Protein AF-0000000065835376 (afdb_homodimer)

Foldseek 3Di:
DEEEEEDEEQQPALVQAVVQDPSVLSVLLLVVLQLQVCVLCLVPHAYEYEYCHPPDDHPRHHYHHDPDDLQGDDDDQFFYKYFYSQQQQAHNVLVVQQVVQVVPWQKEWEAAPQQFTGMIGGHPPDGAGADGDHNRNVVSVVRCVVVVTGYHYRYDSRSHLGDRHLVSLVVCLVRGDDSNVVSSCVRDPD/DEEEEEDEEQQPALVQAVVQDPSVLSVLLLVVLQLQVCVLCLVPHAYEYEYCHPPDDHPRHHYHHDPDDLQGDDDDQFFYKYFYSQQQQAHNVLVVQQVVQVVPWQKEWEAAPQQFTGMIHGHPPDGAGADGDHNRNVVSVVRCVVVVTGYHYRYDSRSHLGDRHLVSLVVCLVRGDDSNVVSSCVRDPD

Secondary structure (DSSP, 8-state):
-EEEEE-PPTT-TTGGGTTT--HHHHHHHHHHHHHHHHHHHTTTSEEEEEES-TT---TTSEEEE----GGG----SSSEEEE-S--TT--HHHHHHHHHHTTT-SEEEEE-GGG-EEEEEE-TT-------SSSHHHHHHHHHHHHT--EEE---HHHH----SGGGHHHHHHH--HHHHHHHHTTS--/-EEEEE-PPTT-TTGGGTTT--HHHHHHHHHHHHHHHHHHHTTTSEEEEEES-TT---TTSEEEE----GGG----SSSEEEE-S--TT--HHHHHHHHHHTTT-SEEEEE-GGG-EEEEEE-TT-------SSSHHHHHHHHHHHHT--EEE---HHHH----SGGGHHHHHHH--HHHHHHHHTTS--

Radius of gyration: 21.27 Å; Cα contacts (8 Å, |Δi|>4): 819; chains: 2; bounding box: 45×59×45 Å

Nearest PDB structures (foldseek):
  2i5e-assembly1_B  TM=8.693E-01  e=1.188E-16  Methanosarcina mazei Go1
  6bwg-assembly1_A  TM=8.356E-01  e=4.582E-13  Mycobacterium tuberculosis H37Rv
  7p97-assembly2_BBB  TM=8.460E-01  e=6.051E-12  Mycetohabitans rhizoxinica HKI 454
  6bwg-assembly2_B  TM=7.793E-01  e=2.155E-12  Mycobacterium tuberculosis H37Rv
  3cgx-assembly1_A  TM=7.428E-01  e=3.524E-10  Oleidesulfovibrio alaskensis G20

Solvent-accessible surface area (backbone atoms only — not comparable to full-atom values): 19756 Å² total; per-residue (Å²): 89,41,31,42,27,58,43,71,33,81,92,62,40,60,58,66,31,52,89,68,31,56,72,67,53,28,48,53,42,53,50,37,15,33,52,51,37,50,58,46,48,50,77,64,30,53,40,34,36,37,19,55,39,83,81,66,80,55,93,92,47,46,75,43,77,41,83,59,50,83,67,58,51,89,68,73,85,22,39,33,32,40,36,54,30,49,22,54,50,53,39,60,67,48,54,50,51,43,57,56,37,41,75,80,18,44,29,22,42,18,45,22,62,60,32,16,57,29,32,39,34,34,27,74,83,38,86,80,81,67,57,64,64,68,61,13,34,64,52,39,52,50,50,33,56,75,69,68,48,46,71,30,76,46,87,38,38,21,42,21,53,47,61,63,45,67,74,35,36,49,40,33,33,73,64,25,53,71,65,37,11,54,54,32,44,73,63,43,94,127,89,41,32,42,28,57,43,70,34,79,89,62,40,60,59,66,30,52,89,67,30,55,71,67,54,28,48,53,42,53,48,36,16,33,52,51,38,48,58,46,48,50,77,62,30,55,40,33,37,37,19,54,38,83,81,66,82,55,91,91,46,47,74,43,76,41,85,59,50,83,67,58,51,91,66,72,84,22,39,33,31,40,37,53,28,48,22,54,50,54,41,60,67,49,52,50,50,44,58,57,36,42,76,82,19,43,30,22,42,18,43,22,63,60,32,16,56,29,31,38,35,33,27,73,82,37,86,81,82,66,57,65,65,67,62,15,33,65,54,40,50,50,51,34,55,75,69,69,50,47,72,30,76,45,86,38,37,20,43,21,54,47,59,64,44,67,73,34,36,47,40,34,32,74,64,24,53,70,66,39,12,54,54,31,45,74,61,41,94,127

Sequence (380 aa):
MRFVVPFADRGDRKTRLSSCMDEETRERFALAMLRHVVRVLSKFGEVEVVTPDSSLSVPGTKVRRSDASLDELPLPDGEFGLVMSDLPLLSEEDVERALEGLKDADVVLCPSRRGGTSGVFVRKGVRFRPTFGGVSFPRNLRRAEKQGVEVAVVKSLGFFADVDEPEDLLDAALLGRREVAKIARSVVEVMRFVVPFADRGDRKTRLSSCMDEETRERFALAMLRHVVRVLSKFGEVEVVTPDSSLSVPGTKVRRSDASLDELPLPDGEFGLVMSDLPLLSEEDVERALEGLKDADVVLCPSRRGGTSGVFVRKGVRFRPTFGGVSFPRNLRRAEKQGVEVAVVKSLGFFADVDEPEDLLDAALLGRREVAKIARSVVEV

Organism: Methanopyrus kandleri (strain AV19 / DSM 6324 / JCM 9639 / NBRC 100938) (NCBI:txid190192)

InterPro domains:
  IPR002835 Phosphoenolpyruvate guanylyltransferase CofC [MF_02114] (1-190)
  IPR002835 Phosphoenolpyruvate guanylyltransferase CofC [PF01983] (1-179)
  IPR002835 Phosphoenolpyruvate guanylyltransferase CofC [PTHR40392] (82-181)
  IPR002835 Phosphoenolpyruvate guanylyltransferase CofC [TIGR03552] (3-179)
  IPR029044 Nucleotide-diphospho-sugar transferases [G3DSA:3.90.550.10] (1-158)
  IPR029044 Nucleotide-diphospho-sugar transferases [SSF53448] (4-177)

pLDDT: mean 95.22, std 3.81, range [78.88, 98.75]

Structure (mmCIF, N/CA/C/O backbone):
data_AF-0000000065835376-model_v1
#
loop_
_entity.id
_entity.type
_entity.pdbx_description
1 polymer '2-phospho-L-lactate guanylyltransferase'
#
loop_
_atom_site.group_PDB
_atom_site.id
_atom_site.type_symbol
_atom_site.label_atom_id
_atom_site.label_alt_id
_atom_site.label_comp_id
_atom_site.label_asym_id
_atom_site.label_entity_id
_atom_site.label_seq_id
_atom_site.pdbx_PDB_ins_code
_atom_site.Cartn_x
_atom_site.Cartn_y
_atom_site.Cartn_z
_atom_site.occupancy
_atom_site.B_iso_or_equiv
_atom_site.auth_seq_id
_atom_site.auth_comp_id
_atom_site.auth_asym_id
_atom_site.auth_atom_id
_atom_site.pdbx_PDB_model_num
ATOM 1 N N . MET A 1 1 ? -0.122 12.68 22.406 1 88.56 1 MET A N 1
ATOM 2 C CA . MET A 1 1 ? 0.626 13.195 21.266 1 88.56 1 MET A CA 1
ATOM 3 C C . MET A 1 1 ? -0.196 14.227 20.5 1 88.56 1 MET A C 1
ATOM 5 O O . MET A 1 1 ? -1.427 14.164 20.5 1 88.56 1 MET A O 1
ATOM 9 N N . ARG A 1 2 ? 0.498 15.258 20 1 93.62 2 ARG A N 1
ATOM 10 C CA . ARG A 1 2 ? -0.142 16.25 19.141 1 93.62 2 ARG A CA 1
ATOM 11 C C . ARG A 1 2 ? 0.05 15.891 17.672 1 93.62 2 ARG A C 1
ATOM 13 O O . ARG A 1 2 ? 1.163 15.586 17.234 1 93.62 2 ARG A O 1
ATOM 20 N N . PHE A 1 3 ? -1.062 15.906 17.016 1 96.88 3 PHE A N 1
ATOM 21 C CA . PHE A 1 3 ? -1.006 15.633 15.578 1 96.88 3 PHE A CA 1
ATOM 22 C C . PHE A 1 3 ? -1.255 16.906 14.781 1 96.88 3 PHE A C 1
ATOM 24 O O . PHE A 1 3 ? -2.137 17.703 15.117 1 96.88 3 PHE A O 1
ATOM 31 N N . VAL A 1 4 ? -0.453 17.109 13.82 1 96.75 4 VAL A N 1
ATOM 32 C CA . VAL A 1 4 ? -0.618 18.203 12.867 1 96.75 4 VAL A CA 1
ATOM 33 C C . VAL A 1 4 ? -0.993 17.641 11.5 1 96.75 4 VAL A C 1
ATOM 35 O O . VAL A 1 4 ? -0.296 16.781 10.961 1 96.75 4 VAL A O 1
ATOM 38 N N . VAL A 1 5 ? -2.096 18.109 10.938 1 97.44 5 VAL A N 1
ATOM 39 C CA . VAL A 1 5 ? -2.588 17.688 9.633 1 97.44 5 VAL A CA 1
ATOM 40 C C . VAL A 1 5 ? -2.711 18.891 8.703 1 97.44 5 VAL A C 1
ATOM 42 O O . VAL A 1 5 ? -3.635 19.688 8.844 1 97.44 5 VAL A O 1
ATOM 45 N N . PRO A 1 6 ? -1.823 18.984 7.785 1 97.19 6 PRO A N 1
ATOM 46 C CA . PRO A 1 6 ? -1.961 20.062 6.809 1 97.19 6 PRO A CA 1
ATOM 47 C C . PRO A 1 6 ? -3.113 19.828 5.832 1 97.19 6 PRO A C 1
ATOM 49 O O . PRO A 1 6 ? -3.395 18.688 5.461 1 97.19 6 PRO A O 1
ATOM 52 N N . PHE A 1 7 ? -3.783 20.906 5.469 1 97.31 7 PHE A N 1
ATOM 53 C CA . PHE A 1 7 ? -4.91 20.844 4.547 1 97.31 7 PHE A CA 1
ATOM 54 C C . PHE A 1 7 ? -4.93 22.047 3.619 1 97.31 7 PHE A C 1
ATOM 56 O O . PHE A 1 7 ? -4.867 23.188 4.078 1 97.31 7 PHE A O 1
ATOM 63 N N . ALA A 1 8 ? -4.961 21.781 2.348 1 95.88 8 ALA A N 1
ATOM 64 C CA . ALA A 1 8 ? -4.844 22.828 1.328 1 95.88 8 ALA A CA 1
ATOM 65 C C . ALA A 1 8 ? -6.023 23.781 1.394 1 95.88 8 ALA A C 1
ATOM 67 O O . ALA A 1 8 ? -7.059 23.469 1.981 1 95.88 8 ALA A O 1
ATOM 68 N N . ASP A 1 9 ? -5.812 24.906 0.743 1 95.12 9 ASP A N 1
ATOM 69 C CA . ASP A 1 9 ? -6.875 25.906 0.671 1 95.12 9 ASP A CA 1
ATOM 70 C C . ASP A 1 9 ? -8.016 25.438 -0.229 1 95.12 9 ASP A C 1
ATOM 72 O O . ASP A 1 9 ? -7.84 24.516 -1.033 1 95.12 9 ASP A O 1
ATOM 76 N N . ARG A 1 10 ? -9.086 26.188 0.006 1 91.12 10 ARG A N 1
ATOM 77 C CA . ARG A 1 10 ? -10.227 25.906 -0.854 1 91.12 10 ARG A CA 1
ATOM 78 C C . ARG A 1 10 ? -9.883 26.156 -2.318 1 91.12 10 ARG A C 1
ATOM 80 O O . ARG A 1 10 ? -9.211 27.141 -2.648 1 91.12 10 ARG A O 1
ATOM 87 N N . GLY A 1 11 ? -10.273 25.422 -3.232 1 89.81 11 GLY A N 1
ATOM 88 C CA . GLY A 1 11 ? -10.023 25.578 -4.656 1 89.81 11 GLY A CA 1
ATOM 89 C C . GLY A 1 11 ? -8.734 24.906 -5.109 1 89.81 11 GLY A C 1
ATOM 90 O O . GLY A 1 11 ? -8.539 24.672 -6.305 1 89.81 11 GLY A O 1
ATOM 91 N N . ASP A 1 12 ? -7.773 24.656 -4.207 1 92.69 12 ASP A N 1
ATOM 92 C CA . ASP A 1 12 ? -6.48 24.094 -4.559 1 92.69 12 ASP A CA 1
ATOM 93 C C . ASP A 1 12 ? -6.414 22.609 -4.188 1 92.69 12 ASP A C 1
ATOM 95 O O . ASP A 1 12 ? -5.359 21.984 -4.297 1 92.69 12 ASP A O 1
ATOM 99 N N . ARG A 1 13 ? -7.508 22.094 -3.824 1 94.81 13 ARG A N 1
ATOM 100 C CA . ARG A 1 13 ? -7.527 20.734 -3.293 1 94.81 13 ARG A CA 1
ATOM 101 C C . ARG A 1 13 ? -7.664 19.703 -4.414 1 94.81 13 ARG A C 1
ATOM 103 O O . ARG A 1 13 ? -8.578 19.797 -5.234 1 94.81 13 ARG A O 1
ATOM 110 N N . LYS A 1 14 ? -6.707 18.828 -4.41 1 96.44 14 LYS A N 1
ATOM 111 C CA . LYS A 1 14 ? -6.711 17.656 -5.281 1 96.44 14 LYS A CA 1
ATOM 112 C C . LYS A 1 14 ? -6.895 18.062 -6.742 1 96.44 14 LYS A C 1
ATOM 114 O O . LYS A 1 14 ? -7.66 17.422 -7.477 1 96.44 14 LYS A O 1
ATOM 119 N N . THR A 1 15 ? -6.184 19.031 -7.105 1 96 15 THR A N 1
ATOM 120 C CA . THR A 1 15 ? -6.328 19.625 -8.43 1 96 15 THR A CA 1
ATOM 121 C C . THR A 1 15 ? -5.898 18.625 -9.508 1 96 15 THR A C 1
ATOM 123 O O . THR A 1 15 ? -6.391 18.688 -10.641 1 96 15 THR A O 1
ATOM 126 N N . ARG A 1 16 ? -5.117 17.688 -9.242 1 94.88 16 ARG A N 1
ATOM 127 C CA . ARG A 1 16 ? -4.684 16.688 -10.211 1 94.88 16 ARG A CA 1
ATOM 128 C C . ARG A 1 16 ? -5.828 15.734 -10.57 1 94.88 16 ARG A C 1
ATOM 130 O O . ARG A 1 16 ? -5.727 14.969 -11.531 1 94.88 16 ARG A O 1
ATOM 137 N N . LEU A 1 17 ? -6.863 15.82 -9.789 1 97.25 17 LEU A N 1
ATOM 138 C CA . LEU A 1 17 ? -8.016 14.961 -10.047 1 97.25 17 LEU A CA 1
ATOM 139 C C . LEU A 1 17 ? -9.062 15.688 -10.883 1 97.25 17 LEU A C 1
ATOM 141 O O . LEU A 1 17 ? -10.172 15.195 -11.07 1 97.25 17 LEU A O 1
ATOM 145 N N . SER A 1 18 ? -8.711 16.781 -11.445 1 96.25 18 SER A N 1
ATOM 146 C CA . SER A 1 18 ? -9.656 17.625 -12.172 1 96.25 18 SER A CA 1
ATOM 147 C C . SER A 1 18 ? -10.125 16.938 -13.453 1 96.25 18 SER A C 1
ATOM 149 O O . SER A 1 18 ? -11.172 17.297 -14 1 96.25 18 SER A O 1
ATOM 151 N N . SER A 1 19 ? -9.406 15.953 -13.945 1 95.25 19 SER A N 1
ATOM 152 C CA . SER A 1 19 ? -9.797 15.25 -15.164 1 95.25 19 SER A CA 1
ATOM 153 C C . SER A 1 19 ? -10.992 14.344 -14.922 1 95.25 19 SER A C 1
ATOM 155 O O . SER A 1 19 ? -11.719 14 -15.859 1 95.25 19 SER A O 1
ATOM 157 N N . CYS A 1 20 ? -11.227 14.078 -13.633 1 95.19 20 CYS A N 1
ATOM 158 C CA . CYS A 1 20 ? -12.297 13.117 -13.375 1 95.19 20 CYS A CA 1
ATOM 159 C C . CYS A 1 20 ? -13.266 13.648 -12.32 1 95.19 20 CYS A C 1
ATOM 161 O O . CYS A 1 20 ? -14.305 13.047 -12.07 1 95.19 20 CYS A O 1
ATOM 163 N N . MET A 1 21 ? -12.93 14.695 -11.703 1 96 21 MET A N 1
ATOM 164 C CA . MET A 1 21 ? -13.781 15.336 -10.703 1 96 21 MET A CA 1
ATOM 165 C C . MET A 1 21 ? -13.906 16.828 -10.969 1 96 21 MET A C 1
ATOM 167 O O . MET A 1 21 ? -12.914 17.5 -11.242 1 96 21 MET A O 1
ATOM 171 N N . ASP A 1 22 ? -15.195 17.266 -10.828 1 96 22 ASP A N 1
ATOM 172 C CA . ASP A 1 22 ? -15.344 18.719 -10.828 1 96 22 ASP A CA 1
ATOM 173 C C . ASP A 1 22 ? -14.891 19.328 -9.508 1 96 22 ASP A C 1
ATOM 175 O O . ASP A 1 22 ? -14.531 18.594 -8.578 1 96 22 ASP A O 1
ATOM 179 N N . GLU A 1 23 ? -14.828 20.594 -9.469 1 96.19 23 GLU A N 1
ATOM 180 C CA . GLU A 1 23 ? -14.297 21.297 -8.305 1 96.19 23 GLU A CA 1
ATOM 181 C C . GLU A 1 23 ? -15.07 20.938 -7.039 1 96.19 23 GLU A C 1
ATOM 183 O O . GLU A 1 23 ? -14.477 20.688 -5.984 1 96.19 23 GLU A O 1
ATOM 188 N N . GLU A 1 24 ? -16.344 20.859 -7.109 1 96.56 24 GLU A N 1
ATOM 189 C CA . GLU A 1 24 ? -17.188 20.547 -5.957 1 96.56 24 GLU A CA 1
ATOM 190 C C . GLU A 1 24 ? -16.906 19.141 -5.441 1 96.56 24 GLU A C 1
ATOM 192 O O . GLU A 1 24 ? -16.781 18.922 -4.234 1 96.56 24 GLU A O 1
ATOM 197 N N . THR A 1 25 ? -16.844 18.203 -6.324 1 96.94 25 THR A N 1
ATOM 198 C CA . THR A 1 25 ? -16.578 16.828 -5.953 1 96.94 25 THR A CA 1
ATOM 199 C C . THR A 1 25 ? -15.172 16.688 -5.355 1 96.94 25 THR A C 1
ATOM 201 O O . THR A 1 25 ? -14.984 15.961 -4.379 1 96.94 25 THR A O 1
ATOM 204 N N . ARG A 1 26 ? -14.211 17.391 -5.945 1 97.12 26 ARG A N 1
ATOM 205 C CA . ARG A 1 26 ? -12.852 17.375 -5.41 1 97.12 26 ARG A CA 1
ATOM 206 C C . ARG A 1 26 ? -12.828 17.875 -3.967 1 97.12 26 ARG A C 1
ATOM 208 O O . ARG A 1 26 ? -12.156 17.281 -3.113 1 97.12 26 ARG A O 1
ATOM 215 N N . GLU A 1 27 ? -13.539 18.922 -3.738 1 96.31 27 GLU A N 1
ATOM 216 C CA . GLU A 1 27 ? -13.625 19.484 -2.393 1 96.31 27 GLU A CA 1
ATOM 217 C C . GLU A 1 27 ? -14.242 18.484 -1.416 1 96.31 27 GLU A C 1
ATOM 219 O O . GLU A 1 27 ? -13.703 18.266 -0.33 1 96.31 27 GLU A O 1
ATOM 224 N N . ARG A 1 28 ? -15.352 17.906 -1.81 1 96.69 28 ARG A N 1
ATOM 225 C CA . ARG A 1 28 ? -16.031 16.922 -0.967 1 96.69 28 ARG A CA 1
ATOM 226 C C . ARG A 1 28 ? -15.133 15.727 -0.689 1 96.69 28 ARG A C 1
ATOM 228 O O . ARG A 1 28 ? -15.109 15.203 0.428 1 96.69 28 ARG A O 1
ATOM 235 N N . PHE A 1 29 ? -14.438 15.367 -1.708 1 97.81 29 PHE A N 1
ATOM 236 C CA . PHE A 1 29 ? -13.547 14.219 -1.581 1 97.81 29 PHE A CA 1
ATOM 237 C C . PHE A 1 29 ? -12.398 14.523 -0.625 1 97.81 29 PHE A C 1
ATOM 239 O O . PHE A 1 29 ? -12.102 13.734 0.276 1 97.81 29 PHE A O 1
ATOM 246 N N . ALA A 1 30 ? -11.711 15.648 -0.81 1 97.81 30 ALA A N 1
ATOM 247 C CA . ALA A 1 30 ? -10.617 16.062 0.068 1 97.81 30 ALA A CA 1
ATOM 248 C C . ALA A 1 30 ? -11.086 16.156 1.517 1 97.81 30 ALA A C 1
ATOM 250 O O . ALA A 1 30 ? -10.406 15.68 2.428 1 97.81 30 ALA A O 1
ATOM 251 N N . LEU A 1 31 ? -12.242 16.703 1.732 1 97.12 31 LEU A N 1
ATOM 252 C CA . LEU A 1 31 ? -12.797 16.859 3.074 1 97.12 31 LEU A CA 1
ATOM 253 C C . LEU A 1 31 ? -13.117 15.5 3.689 1 97.12 31 LEU A C 1
ATOM 255 O O . LEU A 1 31 ? -12.898 15.289 4.883 1 97.12 31 LEU A O 1
ATOM 259 N N . ALA A 1 32 ? -13.656 14.641 2.873 1 97.44 32 ALA A N 1
ATOM 260 C CA . ALA A 1 32 ? -13.961 13.297 3.363 1 97.44 32 ALA A CA 1
ATOM 261 C C . ALA A 1 32 ? -12.695 12.586 3.844 1 97.44 32 ALA A C 1
ATOM 263 O O . ALA A 1 32 ? -12.695 11.945 4.895 1 97.44 32 ALA A O 1
ATOM 264 N N . MET A 1 33 ? -11.656 12.711 3.074 1 97.81 33 MET A N 1
ATOM 265 C CA . MET A 1 33 ? -10.391 12.102 3.475 1 97.81 33 MET A CA 1
ATOM 266 C C . MET A 1 33 ? -9.844 12.766 4.734 1 97.81 33 MET A C 1
ATOM 268 O O . MET A 1 33 ? -9.375 12.078 5.645 1 97.81 33 MET A O 1
ATOM 272 N N . LEU A 1 34 ? -9.938 14.086 4.781 1 97.81 34 LEU A N 1
ATOM 273 C CA . LEU A 1 34 ? -9.508 14.805 5.98 1 97.81 34 LEU A CA 1
ATOM 274 C C . LEU A 1 34 ? -10.258 14.297 7.211 1 97.81 34 LEU A C 1
ATOM 276 O O . LEU A 1 34 ? -9.641 13.984 8.234 1 97.81 34 LEU A O 1
ATOM 280 N N . ARG A 1 35 ? -11.547 14.195 7.121 1 97.44 35 ARG A N 1
ATOM 281 C CA . ARG A 1 35 ? -12.367 13.75 8.242 1 97.44 35 ARG A CA 1
ATOM 282 C C . ARG A 1 35 ? -11.992 12.344 8.68 1 97.44 35 ARG A C 1
ATOM 284 O O . ARG A 1 35 ? -11.969 12.039 9.875 1 97.44 35 ARG A O 1
ATOM 291 N N . HIS A 1 36 ? -11.695 11.508 7.742 1 97.31 36 HIS A N 1
ATOM 292 C CA . HIS A 1 36 ? -11.273 10.148 8.055 1 97.31 36 HIS A CA 1
ATOM 293 C C . HIS A 1 36 ? -9.961 10.148 8.836 1 97.31 36 HIS A C 1
ATOM 295 O O . HIS A 1 36 ? -9.859 9.5 9.883 1 97.31 36 HIS A O 1
ATOM 301 N N . VAL A 1 37 ? -9 10.898 8.328 1 98.06 37 VAL A N 1
ATOM 302 C CA . VAL A 1 37 ? -7.688 10.961 8.961 1 98.06 37 VAL A CA 1
ATOM 303 C C . VAL A 1 37 ? -7.82 11.539 10.367 1 98.06 37 VAL A C 1
ATOM 305 O O . VAL A 1 37 ? -7.262 10.992 11.32 1 98.06 37 VAL A O 1
ATOM 308 N N . VAL A 1 38 ? -8.602 12.547 10.523 1 97.88 38 VAL A N 1
ATOM 309 C CA . VAL A 1 38 ? -8.812 13.188 11.82 1 97.88 38 VAL A CA 1
ATOM 310 C C . VAL A 1 38 ? -9.469 12.195 12.781 1 97.88 38 VAL A C 1
ATOM 312 O O . VAL A 1 38 ? -9.062 12.086 13.945 1 97.88 38 VAL A O 1
ATOM 315 N N . ARG A 1 39 ? -10.453 11.492 12.297 1 97.06 39 ARG A N 1
ATOM 316 C CA . ARG A 1 39 ? -11.141 10.516 13.133 1 97.06 39 ARG A CA 1
ATOM 317 C C . ARG A 1 39 ? -10.172 9.469 13.664 1 97.06 39 ARG A C 1
ATOM 319 O O . ARG A 1 39 ? -10.219 9.125 14.852 1 97.06 39 ARG A O 1
ATOM 326 N N . VAL A 1 40 ? -9.336 8.984 12.883 1 97.5 40 VAL A N 1
ATOM 327 C CA . VAL A 1 40 ? -8.375 7.961 13.281 1 97.5 40 VAL A CA 1
ATOM 328 C C . VAL A 1 40 ? -7.383 8.539 14.289 1 97.5 40 VAL A C 1
ATOM 330 O O . VAL A 1 40 ? -7.164 7.961 15.352 1 97.5 40 VAL A O 1
ATOM 333 N N . LEU A 1 41 ? -6.832 9.688 13.977 1 98 41 LEU A N 1
ATOM 334 C CA . LEU A 1 41 ? -5.785 10.281 14.797 1 98 41 LEU A CA 1
ATOM 335 C C . LEU A 1 41 ? -6.332 10.703 16.156 1 98 41 LEU A C 1
ATOM 337 O O . LEU A 1 41 ? -5.613 10.664 17.156 1 98 41 LEU A O 1
ATOM 341 N N . SER A 1 42 ? -7.586 11.078 16.203 1 97.56 42 SER A N 1
ATOM 342 C CA . SER A 1 42 ? -8.195 11.594 17.422 1 97.56 42 SER A CA 1
ATOM 343 C C . SER A 1 42 ? -8.242 10.523 18.516 1 97.56 42 SER A C 1
ATOM 345 O O . SER A 1 42 ? -8.414 10.844 19.688 1 97.56 42 SER A O 1
ATOM 347 N N . LYS A 1 43 ? -8.078 9.289 18.125 1 97.5 43 LYS A N 1
ATOM 348 C CA . LYS A 1 43 ? -8.039 8.195 19.094 1 97.5 43 LYS A CA 1
ATOM 349 C C . LYS A 1 43 ? -6.711 8.172 19.844 1 97.5 43 LYS A C 1
ATOM 351 O O . LYS A 1 43 ? -6.582 7.512 20.875 1 97.5 43 LYS A O 1
ATOM 356 N N . PHE A 1 44 ? -5.781 8.945 19.344 1 97.25 44 PHE A N 1
ATOM 357 C CA . PHE A 1 44 ? -4.43 8.805 19.859 1 97.25 44 PHE A CA 1
ATOM 358 C C . PHE A 1 44 ? -3.938 10.133 20.438 1 97.25 44 PHE A C 1
ATOM 360 O O . PHE A 1 44 ? -2.865 10.188 21.047 1 97.25 44 PHE A O 1
ATOM 367 N N . GLY A 1 45 ? -4.66 11.195 20.188 1 96 45 GLY A N 1
ATOM 368 C CA . GLY A 1 45 ? -4.25 12.492 20.703 1 96 45 GLY A CA 1
ATOM 369 C C . GLY A 1 45 ? -5.008 13.648 20.094 1 96 45 GLY A C 1
ATOM 370 O O . GLY A 1 45 ? -6.012 13.445 19.406 1 96 45 GLY A O 1
ATOM 371 N N . GLU A 1 46 ? -4.566 14.828 20.406 1 96 46 GLU A N 1
ATOM 372 C CA . GLU A 1 46 ? -5.18 16.031 19.859 1 96 46 GLU A CA 1
ATOM 373 C C . GLU A 1 46 ? -4.762 16.266 18.422 1 96 46 GLU A C 1
ATOM 375 O O . GLU A 1 46 ? -3.596 16.062 18.062 1 96 46 GLU A O 1
ATOM 380 N N . VAL A 1 47 ? -5.723 16.656 17.656 1 97.19 47 VAL A N 1
ATOM 381 C CA . VAL A 1 47 ? -5.465 16.875 16.234 1 97.19 47 VAL A CA 1
ATOM 382 C C . VAL A 1 47 ? -5.625 18.359 15.914 1 97.19 47 VAL A C 1
ATOM 384 O O . VAL A 1 47 ? -6.637 18.969 16.266 1 97.19 47 VAL A O 1
ATOM 387 N N . GLU A 1 48 ? -4.637 18.891 15.328 1 96.62 48 GLU A N 1
ATOM 388 C CA . GLU A 1 48 ? -4.672 20.25 14.789 1 96.62 48 GLU A CA 1
ATOM 389 C C . GLU A 1 48 ? -4.586 20.234 13.266 1 96.62 48 GLU A C 1
ATOM 391 O O . GLU A 1 48 ? -3.637 19.688 12.695 1 96.62 48 GLU A O 1
ATOM 396 N N . VAL A 1 49 ? -5.613 20.797 12.633 1 97.12 49 VAL A N 1
ATOM 397 C CA . VAL A 1 49 ? -5.602 20.969 11.188 1 97.12 49 VAL A CA 1
ATOM 398 C C . VAL A 1 49 ? -5.039 22.328 10.82 1 97.12 49 VAL A C 1
ATOM 400 O O . VAL A 1 49 ? -5.508 23.359 11.328 1 97.12 49 VAL A O 1
ATOM 403 N N . VAL A 1 50 ? -4.008 22.375 10.016 1 96.5 50 VAL A N 1
ATOM 404 C CA . VAL A 1 50 ? -3.393 23.625 9.586 1 96.5 50 VAL A CA 1
ATOM 405 C C . VAL A 1 50 ? -3.773 23.906 8.133 1 96.5 50 VAL A C 1
ATOM 407 O O . VAL A 1 50 ? -3.473 23.109 7.238 1 96.5 50 VAL A O 1
ATOM 410 N N . THR A 1 51 ? -4.387 25.016 7.879 1 96.88 51 THR A N 1
ATOM 411 C CA . THR A 1 51 ? -4.945 25.312 6.562 1 96.88 51 THR A CA 1
ATOM 412 C C . THR A 1 51 ? -5.066 26.812 6.355 1 96.88 51 THR A C 1
ATOM 414 O O . THR A 1 51 ? -5.246 27.562 7.316 1 96.88 51 THR A O 1
ATOM 417 N N . PRO A 1 52 ? -4.906 27.281 5.086 1 95.94 52 PRO A N 1
ATOM 418 C CA . PRO A 1 52 ? -5.234 28.672 4.789 1 95.94 52 PRO A CA 1
ATOM 419 C C . PRO A 1 52 ? -6.738 28.938 4.773 1 95.94 52 PRO A C 1
ATOM 421 O O . PRO A 1 52 ? -7.168 30.094 4.758 1 95.94 52 PRO A O 1
ATOM 424 N N . ASP A 1 53 ? -7.547 27.906 4.676 1 95.75 53 ASP A N 1
ATOM 425 C CA . ASP A 1 53 ? -9 28.016 4.562 1 95.75 53 ASP A CA 1
ATOM 426 C C . ASP A 1 53 ? -9.617 28.5 5.875 1 95.75 53 ASP A C 1
ATOM 428 O O . ASP A 1 53 ? -9.875 27.703 6.773 1 95.75 53 ASP A O 1
ATOM 432 N N . SER A 1 54 ? -9.984 29.734 5.934 1 91.5 54 SER A N 1
ATOM 433 C CA . SER A 1 54 ? -10.492 30.344 7.16 1 91.5 54 SER A CA 1
ATOM 434 C C . SER A 1 54 ? -11.891 29.844 7.492 1 91.5 54 SER A C 1
ATOM 436 O O . SER A 1 54 ? -12.367 30.016 8.617 1 91.5 54 SER A O 1
ATOM 438 N N . SER A 1 55 ? -12.508 29.203 6.547 1 93.12 55 SER A N 1
ATOM 439 C CA . SER A 1 55 ? -13.891 28.766 6.75 1 93.12 55 SER A CA 1
ATOM 440 C C . SER A 1 55 ? -13.961 27.297 7.16 1 93.12 55 SER A C 1
ATOM 442 O O . SER A 1 55 ? -15.031 26.797 7.492 1 93.12 55 SER A O 1
ATOM 444 N N . LEU A 1 56 ? -12.812 26.688 7.168 1 95.06 56 LEU A N 1
ATOM 445 C CA . LEU A 1 56 ? -12.812 25.25 7.441 1 95.06 56 LEU A CA 1
ATOM 446 C C . LEU A 1 56 ? -13.164 24.969 8.898 1 95.06 56 LEU A C 1
ATOM 448 O O . LEU A 1 56 ? -12.648 25.641 9.805 1 95.06 56 LEU A O 1
ATOM 452 N N . SER A 1 57 ? -14.047 24.047 9.078 1 93.44 57 SER A N 1
ATOM 453 C CA . SER A 1 57 ? -14.344 23.484 10.398 1 93.44 57 SER A CA 1
ATOM 454 C C . SER A 1 57 ? -14.406 21.953 10.344 1 93.44 57 SER A C 1
ATOM 456 O O . SER A 1 57 ? -15.062 21.391 9.477 1 93.44 57 SER A O 1
ATOM 458 N N . VAL A 1 58 ? -13.703 21.391 11.195 1 93 58 VAL A N 1
ATOM 459 C CA . VAL A 1 58 ? -13.703 19.938 11.32 1 93 58 VAL A CA 1
ATOM 460 C C . VAL A 1 58 ? -14.023 19.531 12.758 1 93 58 VAL A C 1
ATOM 462 O O . VAL A 1 58 ? -13.25 19.812 13.672 1 93 58 VAL A O 1
ATOM 465 N N . PRO A 1 59 ? -15.078 18.875 12.961 1 89.19 59 PRO A N 1
ATOM 466 C CA . PRO A 1 59 ? -15.461 18.531 14.336 1 89.19 59 PRO A CA 1
ATOM 467 C C . PRO A 1 59 ? -14.367 17.766 15.078 1 89.19 59 PRO A C 1
ATOM 469 O O . PRO A 1 59 ? -13.727 16.875 14.5 1 89.19 59 PRO A O 1
ATOM 472 N N . GLY A 1 60 ? -14.109 18.172 16.297 1 86.12 60 GLY A N 1
ATOM 473 C CA . GLY A 1 60 ? -13.203 17.453 17.188 1 86.12 60 GLY A CA 1
ATOM 474 C C . GLY A 1 60 ? -11.75 17.828 16.984 1 86.12 60 GLY A C 1
ATOM 475 O O . GLY A 1 60 ? -10.852 17.156 17.484 1 86.12 60 GLY A O 1
ATOM 476 N N . THR A 1 61 ? -11.578 18.859 16.141 1 92.69 61 THR A N 1
ATOM 477 C CA . THR A 1 61 ? -10.195 19.25 15.891 1 92.69 61 THR A CA 1
ATOM 478 C C . THR A 1 61 ? -10.016 20.766 16.078 1 92.69 61 THR A C 1
ATOM 480 O O . THR A 1 61 ? -11 21.516 16.094 1 92.69 61 THR A O 1
ATOM 483 N N . LYS A 1 62 ? -8.805 21.141 16.359 1 94.31 62 LYS A N 1
ATOM 484 C CA . LYS A 1 62 ? -8.406 22.547 16.281 1 94.31 62 LYS A CA 1
ATOM 485 C C . LYS A 1 62 ? -7.965 22.906 14.867 1 94.31 62 LYS A C 1
ATOM 487 O O . LYS A 1 62 ? -7.215 22.172 14.234 1 94.31 62 LYS A O 1
ATOM 492 N N . VAL A 1 63 ? -8.492 24 14.422 1 95.75 63 VAL A N 1
ATOM 493 C CA . VAL A 1 63 ? -8.102 24.484 13.102 1 95.75 63 VAL A CA 1
ATOM 494 C C . VAL A 1 63 ? -7.23 25.734 13.25 1 95.75 63 VAL A C 1
ATOM 496 O O . VAL A 1 63 ? -7.645 26.719 13.867 1 95.75 63 VAL A O 1
ATOM 499 N N . ARG A 1 64 ? -6.062 25.609 12.758 1 94.56 64 ARG A N 1
ATOM 500 C CA . ARG A 1 64 ? -5.129 26.734 12.773 1 94.56 64 ARG A CA 1
ATOM 501 C C . ARG A 1 64 ? -4.93 27.297 11.367 1 94.56 64 ARG A C 1
ATOM 503 O O . ARG A 1 64 ? -4.527 26.562 10.461 1 94.56 64 ARG A O 1
ATOM 510 N N . ARG A 1 65 ? -5.125 28.594 11.281 1 93.94 65 ARG A N 1
ATOM 511 C CA . ARG A 1 65 ? -4.934 29.25 9.992 1 93.94 65 ARG A CA 1
ATOM 512 C C . ARG A 1 65 ? -3.459 29.547 9.742 1 93.94 65 ARG A C 1
ATOM 514 O O . ARG A 1 65 ? -2.762 30.047 10.625 1 93.94 65 ARG A O 1
ATOM 521 N N . SER A 1 66 ? -3.064 29.125 8.609 1 94.25 66 SER A N 1
ATOM 522 C CA . SER A 1 66 ? -1.69 29.406 8.203 1 94.25 66 SER A CA 1
ATOM 523 C C . SER A 1 66 ? -1.544 29.375 6.688 1 94.25 66 SER A C 1
ATOM 525 O O . SER A 1 66 ? -2.123 28.5 6.023 1 94.25 66 SER A O 1
ATOM 527 N N . ASP A 1 67 ? -0.703 30.266 6.176 1 92.62 67 ASP A N 1
ATOM 528 C CA . ASP A 1 67 ? -0.403 30.297 4.75 1 92.62 67 ASP A CA 1
ATOM 529 C C . ASP A 1 67 ? 0.952 29.656 4.461 1 92.62 67 ASP A C 1
ATOM 531 O O . ASP A 1 67 ? 1.425 29.672 3.32 1 92.62 67 ASP A O 1
ATOM 535 N N . ALA A 1 68 ? 1.473 29.094 5.461 1 91.5 68 ALA A N 1
ATOM 536 C CA . ALA A 1 68 ? 2.789 28.484 5.285 1 91.5 68 ALA A CA 1
ATOM 537 C C . ALA A 1 68 ? 2.717 27.266 4.363 1 91.5 68 ALA A C 1
ATOM 539 O O . ALA A 1 68 ? 1.716 26.547 4.355 1 91.5 68 ALA A O 1
ATOM 540 N N . SER A 1 69 ? 3.84 27.109 3.586 1 89.44 69 SER A N 1
ATOM 541 C CA . SER A 1 69 ? 3.955 25.875 2.807 1 89.44 69 SER A CA 1
ATOM 542 C C . SER A 1 69 ? 4.172 24.672 3.711 1 89.44 69 SER A C 1
ATOM 544 O O . SER A 1 69 ? 4.488 24.828 4.895 1 89.44 69 SER A O 1
ATOM 546 N N . LEU A 1 70 ? 3.975 23.531 3.146 1 88.31 70 LEU A N 1
ATOM 547 C CA . LEU A 1 70 ? 4.16 22.297 3.9 1 88.31 70 LEU A CA 1
ATOM 548 C C . LEU A 1 70 ? 5.547 22.25 4.531 1 88.31 70 LEU A C 1
ATOM 550 O O . LEU A 1 70 ? 5.691 21.844 5.688 1 88.31 70 LEU A O 1
ATOM 554 N N . ASP A 1 71 ? 6.555 22.719 3.791 1 90.75 71 ASP A N 1
ATOM 555 C CA . ASP A 1 71 ? 7.938 22.656 4.25 1 90.75 71 ASP A CA 1
ATOM 556 C C . ASP A 1 71 ? 8.219 23.719 5.305 1 90.75 71 ASP A C 1
ATOM 558 O O . ASP A 1 71 ? 9.25 23.672 5.984 1 90.75 71 ASP A O 1
ATOM 562 N N . GLU A 1 72 ? 7.289 24.625 5.473 1 90.06 72 GLU A N 1
ATOM 563 C CA . GLU A 1 72 ? 7.496 25.734 6.398 1 90.06 72 GLU A CA 1
ATOM 564 C C . GLU A 1 72 ? 6.469 25.703 7.527 1 90.06 72 GLU A C 1
ATOM 566 O O . GLU A 1 72 ? 6.324 26.688 8.266 1 90.06 72 GLU A O 1
ATOM 571 N N . LEU A 1 73 ? 5.77 24.578 7.535 1 88.94 73 LEU A N 1
ATOM 572 C CA . LEU A 1 73 ? 4.754 24.469 8.57 1 88.94 73 LEU A CA 1
ATOM 573 C C . LEU A 1 73 ? 5.363 24.672 9.953 1 88.94 73 LEU A C 1
ATOM 575 O O . LEU A 1 73 ? 6.418 24.109 10.258 1 88.94 73 LEU A O 1
ATOM 579 N N . PRO A 1 74 ? 4.75 25.516 10.719 1 82.69 74 PRO A N 1
ATOM 580 C CA . PRO A 1 74 ? 5.211 25.609 12.109 1 82.69 74 PRO A CA 1
ATOM 581 C C . PRO A 1 74 ? 4.938 24.328 12.906 1 82.69 74 PRO A C 1
ATOM 583 O O . PRO A 1 74 ? 3.781 23.938 13.07 1 82.69 74 PRO A O 1
ATOM 586 N N . LEU A 1 75 ? 5.953 23.656 13.258 1 86.69 75 LEU A N 1
ATOM 587 C CA . LEU A 1 75 ? 5.855 22.422 14.031 1 86.69 75 LEU A CA 1
ATOM 588 C C . LEU A 1 75 ? 6.445 22.609 15.422 1 86.69 75 LEU A C 1
ATOM 590 O O . LEU A 1 75 ? 7.324 23.453 15.625 1 86.69 75 LEU A O 1
ATOM 594 N N . PRO A 1 76 ? 5.805 21.984 16.375 1 80.31 76 PRO A N 1
ATOM 595 C CA . PRO A 1 76 ? 6.391 22.062 17.703 1 80.31 76 PRO A CA 1
ATOM 596 C C . PRO A 1 76 ? 7.805 21.484 17.766 1 80.31 76 PRO A C 1
ATOM 598 O O . PRO A 1 76 ? 8.211 20.75 16.859 1 80.31 76 PRO A O 1
ATOM 601 N N . ASP A 1 77 ? 8.391 22.047 18.938 1 78.88 77 ASP A N 1
ATOM 602 C CA . ASP A 1 77 ? 9.695 21.453 19.203 1 78.88 77 ASP A CA 1
ATOM 603 C C . ASP A 1 77 ? 9.547 20.078 19.844 1 78.88 77 ASP A C 1
ATOM 605 O O . ASP A 1 77 ? 9.383 19.969 21.062 1 78.88 77 ASP A O 1
ATOM 609 N N . GLY A 1 78 ? 9.242 19.109 19.094 1 79.44 78 GLY A N 1
ATOM 610 C CA . GLY A 1 78 ? 9.18 17.703 19.469 1 79.44 78 GLY A CA 1
ATOM 611 C C . GLY A 1 78 ? 7.781 17.25 19.828 1 79.44 78 GLY A C 1
ATOM 612 O O . GLY A 1 78 ? 6.848 18.047 19.875 1 79.44 78 GLY A O 1
ATOM 613 N N . GLU A 1 79 ? 7.711 16 19.906 1 90.56 79 GLU A N 1
ATOM 614 C CA . GLU A 1 79 ? 6.535 15.203 20.25 1 90.56 79 GLU A CA 1
ATOM 615 C C . GLU A 1 79 ? 5.34 15.57 19.375 1 90.56 79 GLU A C 1
ATOM 617 O O . GLU A 1 79 ? 4.355 16.125 19.859 1 90.56 79 GLU A O 1
ATOM 622 N N . PHE A 1 80 ? 5.406 15.328 18.188 1 95.5 80 PHE A N 1
ATOM 623 C CA . PHE A 1 80 ? 4.273 15.523 17.297 1 95.5 80 PHE A CA 1
ATOM 624 C C . PHE A 1 80 ? 4.23 14.438 16.219 1 95.5 80 PHE A C 1
ATOM 626 O O . PHE A 1 80 ? 5.215 13.719 16.031 1 95.5 80 PHE A O 1
ATOM 633 N N . GLY A 1 81 ? 3.162 14.266 15.711 1 97 81 GLY A N 1
ATOM 634 C CA . GLY A 1 81 ? 2.945 13.523 14.477 1 97 81 GLY A CA 1
ATOM 635 C C . GLY A 1 81 ? 2.371 14.375 13.359 1 97 81 GLY A C 1
ATOM 636 O O . GLY A 1 81 ? 1.345 15.039 13.539 1 97 81 GLY A O 1
ATOM 637 N N . LEU A 1 82 ? 3.129 14.5 12.359 1 97.44 82 LEU A N 1
ATOM 638 C CA . LEU A 1 82 ? 2.645 15.133 11.133 1 97.44 82 LEU A CA 1
ATOM 639 C C . LEU A 1 82 ? 2.09 14.102 10.164 1 97.44 82 LEU A C 1
ATOM 641 O O . LEU A 1 82 ? 2.803 13.18 9.758 1 97.44 82 LEU A O 1
ATOM 645 N N . VAL A 1 83 ? 0.828 14.219 9.82 1 98.06 83 VAL A N 1
ATOM 646 C CA . VAL A 1 83 ? 0.17 13.227 8.984 1 98.06 83 VAL A CA 1
ATOM 647 C C . VAL A 1 83 ? -0.603 13.922 7.863 1 98.06 83 VAL A C 1
ATOM 649 O O . VAL A 1 83 ? -1.377 14.844 8.117 1 98.06 83 VAL A O 1
ATOM 652 N N . MET A 1 84 ? -0.38 13.453 6.66 1 98.12 84 MET A N 1
ATOM 653 C CA . MET A 1 84 ? -1.093 14.016 5.52 1 98.12 84 MET A CA 1
ATOM 654 C C . MET A 1 84 ? -2.568 13.633 5.555 1 98.12 84 MET A C 1
ATOM 656 O O . MET A 1 84 ? -2.93 12.586 6.098 1 98.12 84 MET A O 1
ATOM 660 N N . SER A 1 85 ? -3.396 14.438 4.918 1 97.69 85 SER A N 1
ATOM 661 C CA . SER A 1 85 ? -4.844 14.273 5.031 1 97.69 85 SER A CA 1
ATOM 662 C C . SER A 1 85 ? -5.383 13.336 3.959 1 97.69 85 SER A C 1
ATOM 664 O O . SER A 1 85 ? -6.535 12.906 4.027 1 97.69 85 SER A O 1
ATOM 666 N N . ASP A 1 86 ? -4.645 13.008 2.961 1 97.81 86 ASP A N 1
ATOM 667 C CA . ASP A 1 86 ? -5.168 12.328 1.778 1 97.81 86 ASP A CA 1
ATOM 668 C C . ASP A 1 86 ? -4.914 10.828 1.851 1 97.81 86 ASP A C 1
ATOM 670 O O . ASP A 1 86 ? -4.484 10.219 0.869 1 97.81 86 ASP A O 1
ATOM 674 N N . LEU A 1 87 ? -5.172 10.297 3.014 1 98.25 87 LEU A N 1
ATOM 675 C CA . LEU A 1 87 ? -4.941 8.891 3.311 1 98.25 87 LEU A CA 1
ATOM 676 C C . LEU A 1 87 ? -6.25 8.172 3.607 1 98.25 87 LEU A C 1
ATOM 678 O O . LEU A 1 87 ? -6.559 7.887 4.766 1 98.25 87 LEU A O 1
ATOM 682 N N . PRO A 1 88 ? -6.957 7.676 2.611 1 98 88 PRO A N 1
ATOM 683 C CA . PRO A 1 88 ? -8.289 7.102 2.814 1 98 88 PRO A CA 1
ATOM 684 C C . PRO A 1 88 ? -8.242 5.762 3.549 1 98 88 PRO A C 1
ATOM 686 O O . PRO A 1 88 ? -9.273 5.305 4.062 1 98 88 PRO A O 1
ATOM 689 N N . LEU A 1 89 ? -7.066 5.125 3.629 1 98 89 LEU A N 1
ATOM 690 C CA . LEU A 1 89 ? -7 3.783 4.199 1 98 89 LEU A CA 1
ATOM 691 C C . LEU A 1 89 ? -6.285 3.799 5.543 1 98 89 LEU A C 1
ATOM 693 O O . LEU A 1 89 ? -5.984 2.742 6.105 1 98 89 LEU A O 1
ATOM 697 N N . LEU A 1 90 ? -5.996 4.977 6.055 1 98.38 90 LEU A N 1
ATOM 698 C CA . LEU A 1 90 ? -5.328 5.055 7.348 1 98.38 90 LEU A CA 1
ATOM 699 C C . LEU A 1 90 ? -6.145 4.34 8.422 1 98.38 90 LEU A C 1
ATOM 701 O O . LEU A 1 90 ? -7.367 4.488 8.484 1 98.38 90 LEU A O 1
ATOM 705 N N . SER A 1 91 ? -5.484 3.564 9.203 1 98.06 91 SER A N 1
ATOM 706 C CA . SER A 1 91 ? -6.148 2.844 10.281 1 98.06 91 SER A CA 1
ATOM 707 C C . SER A 1 91 ? -5.48 3.121 11.625 1 98.06 91 SER A C 1
ATOM 709 O O . SER A 1 91 ? -4.375 3.66 11.672 1 98.06 91 SER A O 1
ATOM 711 N N . GLU A 1 92 ? -6.23 2.748 12.641 1 98.38 92 GLU A N 1
ATOM 712 C CA . GLU A 1 92 ? -5.66 2.875 13.977 1 98.38 92 GLU A CA 1
ATOM 713 C C . GLU A 1 92 ? -4.387 2.045 14.117 1 98.38 92 GLU A C 1
ATOM 715 O O . GLU A 1 92 ? -3.43 2.469 14.766 1 98.38 92 GLU A O 1
ATOM 720 N N . GLU A 1 93 ? -4.402 0.874 13.445 1 97.81 93 GLU A N 1
ATOM 721 C CA . GLU A 1 93 ? -3.236 -0.001 13.5 1 97.81 93 GLU A CA 1
ATOM 722 C C . GLU A 1 93 ? -2.01 0.678 12.898 1 97.81 93 GLU A C 1
ATOM 724 O O . GLU A 1 93 ? -0.894 0.514 13.398 1 97.81 93 GLU A O 1
ATOM 729 N N . ASP A 1 94 ? -2.184 1.414 11.859 1 98.25 94 ASP A N 1
ATOM 730 C CA . ASP A 1 94 ? -1.085 2.148 11.242 1 98.25 94 ASP A CA 1
ATOM 731 C C . ASP A 1 94 ? -0.476 3.15 12.227 1 98.25 94 ASP A C 1
ATOM 733 O O . ASP A 1 94 ? 0.747 3.225 12.367 1 98.25 94 ASP A O 1
ATOM 737 N N . VAL A 1 95 ? -1.343 3.889 12.898 1 98.56 95 VAL A N 1
ATOM 738 C CA . VAL A 1 95 ? -0.897 4.914 13.836 1 98.56 95 VAL A CA 1
ATOM 739 C C . VAL A 1 95 ? -0.221 4.258 15.039 1 98.56 95 VAL A C 1
ATOM 741 O O . VAL A 1 95 ? 0.825 4.723 15.5 1 98.56 95 VAL A O 1
ATOM 744 N N . GLU A 1 96 ? -0.788 3.158 15.492 1 98.44 96 GLU A N 1
ATOM 745 C CA . GLU A 1 96 ? -0.182 2.414 16.594 1 98.44 96 GLU A CA 1
ATOM 746 C C . GLU A 1 96 ? 1.235 1.97 16.25 1 98.44 96 GLU A C 1
ATOM 748 O O . GLU A 1 96 ? 2.148 2.09 17.062 1 98.44 96 GLU A O 1
ATOM 753 N N . ARG A 1 97 ? 1.422 1.497 15.094 1 97.75 97 ARG A N 1
ATOM 754 C CA . ARG A 1 97 ? 2.738 1.053 14.641 1 97.75 97 ARG A CA 1
ATOM 755 C C . ARG A 1 97 ? 3.73 2.211 14.625 1 97.75 97 ARG A C 1
ATOM 757 O O . ARG A 1 97 ? 4.891 2.049 15.016 1 97.75 97 ARG A O 1
ATOM 764 N N . ALA A 1 98 ? 3.281 3.34 14.117 1 98.06 98 ALA A N 1
ATOM 765 C CA . ALA A 1 98 ? 4.145 4.516 14.094 1 98.06 98 ALA A CA 1
ATOM 766 C C . ALA A 1 98 ? 4.543 4.938 15.508 1 98.06 98 ALA A C 1
ATOM 768 O O . ALA A 1 98 ? 5.715 5.219 15.773 1 98.06 98 ALA A O 1
ATOM 769 N N . LEU A 1 99 ? 3.564 4.922 16.438 1 97.56 99 LEU A N 1
ATOM 770 C CA . LEU A 1 99 ? 3.826 5.305 17.812 1 97.56 99 LEU A CA 1
ATOM 771 C C . LEU A 1 99 ? 4.746 4.297 18.5 1 97.56 99 LEU A C 1
ATOM 773 O O . LEU A 1 99 ? 5.602 4.676 19.297 1 97.56 99 LEU A O 1
ATOM 777 N N . GLU A 1 100 ? 4.555 3.018 18.172 1 97.5 100 GLU A N 1
ATOM 778 C CA . GLU A 1 100 ? 5.445 1.987 18.688 1 97.5 100 GLU A CA 1
ATOM 779 C C . GLU A 1 100 ? 6.879 2.201 18.219 1 97.5 100 GLU A C 1
ATOM 781 O O . GLU A 1 100 ? 7.832 1.961 18.953 1 97.5 100 GLU A O 1
ATOM 786 N N . GLY A 1 101 ? 6.996 2.623 17 1 96.62 101 GLY A N 1
ATOM 787 C CA . GLY A 1 101 ? 8.312 2.908 16.453 1 96.62 101 GLY A CA 1
ATOM 788 C C . GLY A 1 101 ? 9.055 3.992 17.203 1 96.62 101 GLY A C 1
ATOM 789 O O . GLY A 1 101 ? 10.281 3.99 17.25 1 96.62 101 GLY A O 1
ATOM 790 N N . LEU A 1 102 ? 8.352 4.875 17.844 1 95.38 102 LEU A N 1
ATOM 791 C CA . LEU A 1 102 ? 8.945 5.98 18.578 1 95.38 102 LEU A CA 1
ATOM 792 C C . LEU A 1 102 ? 9.578 5.492 19.875 1 95.38 102 LEU A C 1
ATOM 794 O O . LEU A 1 102 ? 10.344 6.223 20.516 1 95.38 102 LEU A O 1
ATOM 798 N N . LYS A 1 103 ? 9.234 4.332 20.234 1 94.62 103 LYS A N 1
ATOM 799 C CA . LYS A 1 103 ? 9.828 3.781 21.453 1 94.62 103 LYS A CA 1
ATOM 800 C C . LYS A 1 103 ? 11.312 3.479 21.25 1 94.62 103 LYS A C 1
ATOM 802 O O . LYS A 1 103 ? 12.086 3.508 22.219 1 94.62 103 LYS A O 1
ATOM 807 N N . ASP A 1 104 ? 11.695 3.254 19.984 1 93.88 104 ASP A N 1
ATOM 808 C CA . ASP A 1 104 ? 13.062 2.807 19.734 1 93.88 104 ASP A CA 1
ATOM 809 C C . ASP A 1 104 ? 13.797 3.777 18.812 1 93.88 104 ASP A C 1
ATOM 811 O O . ASP A 1 104 ? 14.961 3.561 18.469 1 93.88 104 ASP A O 1
ATOM 815 N N . ALA A 1 105 ? 13.109 4.855 18.375 1 97.69 105 ALA A N 1
ATOM 816 C CA . ALA A 1 105 ? 13.695 5.809 17.438 1 97.69 105 ALA A CA 1
ATOM 817 C C . ALA A 1 105 ? 13.32 7.242 17.797 1 97.69 105 ALA A C 1
ATOM 819 O O . ALA A 1 105 ? 12.352 7.469 18.531 1 97.69 105 ALA A O 1
ATOM 820 N N . ASP A 1 106 ? 14.109 8.148 17.312 1 97.38 106 ASP A N 1
ATOM 821 C CA . ASP A 1 106 ? 13.852 9.562 17.531 1 97.38 106 ASP A CA 1
ATOM 822 C C . ASP A 1 106 ? 12.75 10.07 16.594 1 97.38 106 ASP A C 1
ATOM 824 O O . ASP A 1 106 ? 11.969 10.953 16.969 1 97.38 106 ASP A O 1
ATOM 828 N N . VAL A 1 107 ? 12.75 9.539 15.43 1 97.88 107 VAL A N 1
ATOM 829 C CA . VAL A 1 107 ? 11.836 9.945 14.367 1 97.88 107 VAL A CA 1
ATOM 830 C C . VAL A 1 107 ? 11.297 8.711 13.648 1 97.88 107 VAL A C 1
ATOM 832 O O . VAL A 1 107 ? 12.023 7.742 13.43 1 97.88 107 VAL A O 1
ATOM 835 N N . VAL A 1 108 ? 10.039 8.703 13.375 1 98.44 108 VAL A N 1
ATOM 836 C CA . VAL A 1 108 ? 9.438 7.684 12.523 1 98.44 108 VAL A CA 1
ATOM 837 C C . VAL A 1 108 ? 9 8.312 11.203 1 98.44 108 VAL A C 1
ATOM 839 O O . VAL A 1 108 ? 8.328 9.344 11.188 1 98.44 108 VAL A O 1
ATOM 842 N N . LEU A 1 109 ? 9.453 7.73 10.148 1 98.62 109 LEU A N 1
ATOM 843 C CA . LEU A 1 109 ? 9.023 8.133 8.812 1 98.62 109 LEU A CA 1
ATOM 844 C C . LEU A 1 109 ? 8.109 7.074 8.188 1 98.62 109 LEU A C 1
ATOM 846 O O . LEU A 1 109 ? 8.414 5.883 8.234 1 98.62 109 LEU A O 1
ATOM 850 N N . CYS A 1 110 ? 7 7.504 7.68 1 98.75 110 CYS A N 1
ATOM 851 C CA . CYS A 1 110 ? 6.051 6.656 6.969 1 98.75 110 CYS A CA 1
ATOM 852 C C . CYS A 1 110 ? 5.992 7.02 5.492 1 98.75 110 CYS A C 1
ATOM 854 O O . CYS A 1 110 ? 5.414 8.047 5.125 1 98.75 110 CYS A O 1
ATOM 856 N N . PRO A 1 111 ? 6.508 6.172 4.637 1 98.44 111 PRO A N 1
ATOM 857 C CA . PRO A 1 111 ? 6.527 6.488 3.205 1 98.44 111 PRO A CA 1
ATOM 858 C C . PRO A 1 111 ? 5.156 6.34 2.549 1 98.44 111 PRO A C 1
ATOM 860 O O . PRO A 1 111 ? 4.336 5.539 3.004 1 98.44 111 PRO A O 1
ATOM 863 N N . SER A 1 112 ? 4.941 7.145 1.524 1 97.62 112 SER A N 1
ATOM 864 C CA . SER A 1 112 ? 3.758 7.035 0.675 1 97.62 112 SER A CA 1
ATOM 865 C C . SER A 1 112 ? 4.137 6.637 -0.749 1 97.62 112 SER A C 1
ATOM 867 O O . SER A 1 112 ? 5.312 6.426 -1.049 1 97.62 112 SER A O 1
ATOM 869 N N . ARG A 1 113 ? 3.152 6.504 -1.655 1 95.69 113 ARG A N 1
ATOM 870 C CA . ARG A 1 113 ? 3.367 6.145 -3.053 1 95.69 113 ARG A CA 1
ATOM 871 C C . ARG A 1 113 ? 4.328 7.121 -3.727 1 95.69 113 ARG A C 1
ATOM 873 O O . ARG A 1 113 ? 4.391 8.297 -3.354 1 95.69 113 ARG A O 1
ATOM 880 N N . ARG A 1 114 ? 5.086 6.578 -4.621 1 94.44 114 ARG A N 1
ATOM 881 C CA . ARG A 1 114 ? 5.922 7.375 -5.512 1 94.44 114 ARG A CA 1
ATOM 882 C C . ARG A 1 114 ? 6.992 8.125 -4.73 1 94.44 114 ARG A C 1
ATOM 884 O O . ARG A 1 114 ? 7.328 9.266 -5.066 1 94.44 114 ARG A O 1
ATOM 891 N N . GLY A 1 115 ? 7.359 7.551 -3.639 1 95.88 115 GLY A N 1
ATOM 892 C CA . GLY A 1 115 ? 8.523 8.031 -2.91 1 95.88 115 GLY A CA 1
ATOM 893 C C . GLY A 1 115 ? 8.203 9.18 -1.967 1 95.88 115 GLY A C 1
ATOM 894 O O . GLY A 1 115 ? 9.109 9.852 -1.468 1 95.88 115 GLY A O 1
ATOM 895 N N . GLY A 1 116 ? 6.957 9.438 -1.703 1 96.56 116 GLY A N 1
ATOM 896 C CA . GLY A 1 116 ? 6.582 10.523 -0.814 1 96.56 116 GLY A CA 1
ATOM 897 C C . GLY A 1 116 ? 6.641 10.141 0.653 1 96.56 116 GLY A C 1
ATOM 898 O O . GLY A 1 116 ? 7.129 9.062 1.001 1 96.56 116 GLY A O 1
ATOM 899 N N . THR A 1 117 ? 6.297 11.07 1.494 1 97.81 117 THR A N 1
ATOM 900 C CA . THR A 1 117 ? 6.168 10.883 2.936 1 97.81 117 THR A CA 1
ATOM 901 C C . THR A 1 117 ? 4.781 11.312 3.41 1 97.81 117 THR A C 1
ATOM 903 O O . THR A 1 117 ? 4.367 12.453 3.195 1 97.81 117 THR A O 1
ATOM 906 N N . SER A 1 118 ? 4.086 10.375 4.055 1 98.19 118 SER A N 1
ATOM 907 C CA . SER A 1 118 ? 2.719 10.695 4.441 1 98.19 118 SER A CA 1
ATOM 908 C C . SER A 1 118 ? 2.588 10.812 5.957 1 98.19 118 SER A C 1
ATOM 910 O O . SER A 1 118 ? 1.577 11.312 6.461 1 98.19 118 SER A O 1
ATOM 912 N N . GLY A 1 119 ? 3.58 10.359 6.695 1 98.31 119 GLY A N 1
ATOM 913 C CA . GLY A 1 119 ? 3.615 10.484 8.148 1 98.31 119 GLY A CA 1
ATOM 914 C C . GLY A 1 119 ? 5.008 10.727 8.688 1 98.31 119 GLY A C 1
ATOM 915 O O . GLY A 1 119 ? 5.98 10.133 8.211 1 98.31 119 GLY A O 1
ATOM 916 N N . VAL A 1 120 ? 5.105 11.609 9.609 1 97.94 120 VAL A N 1
ATOM 917 C CA . VAL A 1 120 ? 6.324 11.883 10.359 1 97.94 120 VAL A CA 1
ATOM 918 C C . VAL A 1 120 ? 5.992 12.016 11.844 1 97.94 120 VAL A C 1
ATOM 920 O O . VAL A 1 120 ? 5.152 12.836 12.234 1 97.94 120 VAL A O 1
ATOM 923 N N . PHE A 1 121 ? 6.605 11.211 12.594 1 97.94 121 PHE A N 1
ATOM 924 C CA . PHE A 1 121 ? 6.426 11.25 14.039 1 97.94 121 PHE A CA 1
ATOM 925 C C . PHE A 1 121 ? 7.746 11.555 14.742 1 97.94 121 PHE A C 1
ATOM 927 O O . PHE A 1 121 ? 8.766 10.93 14.453 1 97.94 121 PHE A O 1
ATOM 934 N N . VAL A 1 122 ? 7.691 12.477 15.633 1 97.19 122 VAL A N 1
ATOM 935 C CA . VAL A 1 122 ? 8.914 12.938 16.281 1 97.19 122 VAL A CA 1
ATOM 936 C C . VAL A 1 122 ? 8.766 12.812 17.797 1 97.19 122 VAL A C 1
ATOM 938 O O . VAL A 1 122 ? 7.746 13.211 18.375 1 97.19 122 VAL A O 1
ATOM 941 N N . ARG A 1 123 ? 9.789 12.258 18.375 1 95.25 123 ARG A N 1
ATOM 942 C CA . ARG A 1 123 ? 9.781 12.039 19.812 1 95.25 123 ARG A CA 1
ATOM 943 C C . ARG A 1 123 ? 10.07 13.336 20.562 1 95.25 123 ARG A C 1
ATOM 945 O O . ARG A 1 123 ? 10.602 14.289 20 1 95.25 123 ARG A O 1
ATOM 952 N N . LYS A 1 124 ? 9.688 13.312 21.844 1 91.81 124 LYS A N 1
ATOM 953 C CA . LYS A 1 124 ? 9.953 14.461 22.703 1 91.81 124 LYS A CA 1
ATOM 954 C C . LYS A 1 124 ? 11.445 14.789 22.75 1 91.81 124 LYS A C 1
ATOM 956 O O . LYS A 1 124 ? 12.281 13.891 22.859 1 91.81 124 LYS A O 1
ATOM 961 N N . GLY A 1 125 ? 11.711 16.078 22.609 1 89.94 125 GLY A N 1
ATOM 962 C CA . GLY A 1 125 ? 13.078 16.547 22.75 1 89.94 125 GLY A CA 1
ATOM 963 C C . GLY A 1 125 ? 13.875 16.484 21.469 1 89.94 125 GLY A C 1
ATOM 964 O O . GLY A 1 125 ? 15.039 16.891 21.422 1 89.94 125 GLY A O 1
ATOM 965 N N . VAL A 1 126 ? 13.344 15.969 20.406 1 92.94 126 VAL A N 1
ATOM 966 C CA . VAL A 1 126 ? 14.023 15.844 19.125 1 92.94 126 VAL A CA 1
ATOM 967 C C . VAL A 1 126 ? 13.562 16.953 18.188 1 92.94 126 VAL A C 1
ATOM 969 O O . VAL A 1 126 ? 12.367 17.219 18.078 1 92.94 126 VAL A O 1
ATOM 972 N N . ARG A 1 127 ? 14.547 17.641 17.641 1 92.38 127 ARG A N 1
ATOM 973 C CA . ARG A 1 127 ? 14.234 18.641 16.625 1 92.38 127 ARG A CA 1
ATOM 974 C C . ARG A 1 127 ? 14.383 18.047 15.227 1 92.38 127 ARG A C 1
ATOM 976 O O . ARG A 1 127 ? 15.5 17.734 14.797 1 92.38 127 ARG A O 1
ATOM 983 N N . PHE A 1 128 ? 13.281 17.922 14.508 1 94.06 128 PHE A N 1
ATOM 984 C CA . PHE A 1 128 ? 13.297 17.406 13.148 1 94.06 128 PHE A CA 1
ATOM 985 C C . PHE A 1 128 ? 12.234 18.078 12.289 1 94.06 128 PHE A C 1
ATOM 987 O O . PHE A 1 128 ? 11.055 18.109 12.656 1 94.06 128 PHE A O 1
ATOM 994 N N . ARG A 1 129 ? 12.664 18.625 11.234 1 92.75 129 ARG A N 1
ATOM 995 C CA . ARG A 1 129 ? 11.773 19.281 10.273 1 92.75 129 ARG A CA 1
ATOM 996 C C . ARG A 1 129 ? 11.766 18.531 8.945 1 92.75 129 ARG A C 1
ATOM 998 O O . ARG A 1 129 ? 12.711 18.625 8.164 1 92.75 129 ARG A O 1
ATOM 1005 N N . PRO A 1 130 ? 10.641 17.875 8.688 1 94.5 130 PRO A N 1
ATOM 1006 C CA . PRO A 1 130 ? 10.602 17.109 7.441 1 94.5 130 PRO A CA 1
ATOM 1007 C C . PRO A 1 130 ? 10.43 17.984 6.207 1 94.5 130 PRO A C 1
ATOM 1009 O O . PRO A 1 130 ? 10.062 19.156 6.324 1 94.5 130 PRO A O 1
ATOM 1012 N N . THR A 1 131 ? 10.758 17.375 5.074 1 94.12 131 THR A N 1
ATOM 1013 C CA . THR A 1 131 ? 10.43 17.953 3.783 1 94.12 131 THR A CA 1
ATOM 1014 C C . THR A 1 131 ? 9.336 17.156 3.084 1 94.12 131 THR A C 1
ATOM 1016 O O . THR A 1 131 ? 9.133 15.969 3.393 1 94.12 131 THR A O 1
ATOM 1019 N N . PHE A 1 132 ? 8.602 17.812 2.191 1 92 132 PHE A N 1
ATOM 1020 C CA . PHE A 1 132 ? 7.492 17.172 1.498 1 92 132 PHE A CA 1
ATOM 1021 C C . PHE A 1 132 ? 7.555 17.453 0.002 1 92 132 PHE A C 1
ATOM 1023 O O . PHE A 1 132 ? 8.438 18.188 -0.463 1 92 132 PHE A O 1
ATOM 1030 N N . GLY A 1 133 ? 6.664 16.734 -0.678 1 88.25 133 GLY A N 1
ATOM 1031 C CA . GLY A 1 133 ? 6.609 16.906 -2.121 1 88.25 133 GLY A CA 1
ATOM 1032 C C . GLY A 1 133 ? 7.562 15.984 -2.869 1 88.25 133 GLY A C 1
ATOM 1033 O O . GLY A 1 133 ? 8.656 15.695 -2.387 1 88.25 133 GLY A O 1
ATOM 1034 N N . GLY A 1 134 ? 7.078 15.547 -4.078 1 88.75 134 GLY A N 1
ATOM 1035 C CA . GLY A 1 134 ? 7.902 14.664 -4.891 1 88.75 134 GLY A CA 1
ATOM 1036 C C . GLY A 1 134 ? 8.438 13.469 -4.121 1 88.75 134 GLY A C 1
ATOM 1037 O O . GLY A 1 134 ? 7.691 12.805 -3.396 1 88.75 134 GLY A O 1
ATOM 1038 N N . VAL A 1 135 ? 9.703 13.219 -4.387 1 94.38 135 VAL A N 1
ATOM 1039 C CA . VAL A 1 135 ? 10.367 12.086 -3.748 1 94.38 135 VAL A CA 1
ATOM 1040 C C . VAL A 1 135 ? 10.969 12.523 -2.414 1 94.38 135 VAL A C 1
ATOM 1042 O O . VAL A 1 135 ? 12.195 12.602 -2.271 1 94.38 135 VAL A O 1
ATOM 1045 N N . SER A 1 136 ? 10.094 12.758 -1.455 1 96.88 136 SER A N 1
ATOM 1046 C CA . SER A 1 136 ? 10.5 13.359 -0.189 1 96.88 136 SER A CA 1
ATOM 1047 C C . SER A 1 136 ? 11.047 12.312 0.773 1 96.88 136 SER A C 1
ATOM 1049 O O . SER A 1 136 ? 11.852 12.625 1.648 1 96.88 136 SER A O 1
ATOM 1051 N N . PHE A 1 137 ? 10.711 11.07 0.662 1 97.69 137 PHE A N 1
ATOM 1052 C CA . PHE A 1 137 ? 11.07 10.047 1.63 1 97.69 137 PHE A CA 1
ATOM 1053 C C . PHE A 1 137 ? 12.586 9.898 1.724 1 97.69 137 PHE A C 1
ATOM 1055 O O . PHE A 1 137 ? 13.164 10.062 2.799 1 97.69 137 PHE A O 1
ATOM 1062 N N . PRO A 1 138 ? 13.242 9.695 0.608 1 96.75 138 PRO A N 1
ATOM 1063 C CA . PRO A 1 138 ? 14.695 9.602 0.716 1 96.75 138 PRO A CA 1
ATOM 1064 C C . PRO A 1 138 ? 15.336 10.898 1.193 1 96.75 138 PRO A C 1
ATOM 1066 O O . PRO A 1 138 ? 16.375 10.867 1.874 1 96.75 138 PRO A O 1
ATOM 1069 N N . ARG A 1 139 ? 14.773 12.016 0.845 1 97.12 139 ARG A N 1
ATOM 1070 C CA . ARG A 1 139 ? 15.297 13.289 1.323 1 97.12 139 ARG A CA 1
ATOM 1071 C C . ARG A 1 139 ? 15.195 13.391 2.842 1 97.12 139 ARG A C 1
ATOM 1073 O O . ARG A 1 139 ? 16.109 13.883 3.498 1 97.12 139 ARG A O 1
ATOM 1080 N N . ASN A 1 140 ? 14.055 12.914 3.395 1 97.94 140 ASN A N 1
ATOM 1081 C CA . ASN A 1 140 ? 13.875 12.945 4.844 1 97.94 140 ASN A CA 1
ATOM 1082 C C . ASN A 1 140 ? 14.812 11.961 5.543 1 97.94 140 ASN A C 1
ATOM 1084 O O . ASN A 1 140 ? 15.297 12.242 6.641 1 97.94 140 ASN A O 1
ATOM 1088 N N . LEU A 1 141 ? 15.078 10.852 4.93 1 97.31 141 LEU A N 1
ATOM 1089 C CA . LEU A 1 141 ? 16.047 9.914 5.48 1 97.31 141 LEU A CA 1
ATOM 1090 C C . LEU A 1 141 ? 17.438 10.547 5.562 1 97.31 141 LEU A C 1
ATOM 1092 O O . LEU A 1 141 ? 18.109 10.453 6.594 1 97.31 141 LEU A O 1
ATOM 1096 N N . ARG A 1 142 ? 17.797 11.164 4.488 1 96.81 142 ARG A N 1
ATOM 1097 C CA . ARG A 1 142 ? 19.109 11.812 4.441 1 96.81 142 ARG A CA 1
ATOM 1098 C C . ARG A 1 142 ? 19.203 12.93 5.477 1 96.81 142 ARG A C 1
ATOM 1100 O O . ARG A 1 142 ? 20.234 13.109 6.113 1 96.81 142 ARG A O 1
ATOM 1107 N N . ARG A 1 143 ? 18.172 13.648 5.555 1 96.31 143 ARG A N 1
ATOM 1108 C CA . ARG A 1 143 ? 18.125 14.734 6.531 1 96.31 143 ARG A CA 1
ATOM 1109 C C . ARG A 1 143 ? 18.312 14.203 7.945 1 96.31 143 ARG A C 1
ATOM 1111 O O . ARG A 1 143 ? 19.078 14.781 8.727 1 96.31 143 ARG A O 1
ATOM 1118 N N . ALA A 1 144 ? 17.609 13.164 8.273 1 96.81 144 ALA A N 1
ATOM 1119 C CA . ALA A 1 144 ? 17.75 12.547 9.594 1 96.81 144 ALA A CA 1
ATOM 1120 C C . ALA A 1 144 ? 19.188 12.07 9.82 1 96.81 144 ALA A C 1
ATOM 1122 O O . ALA A 1 144 ? 19.75 12.273 10.898 1 96.81 144 ALA A O 1
ATOM 1123 N N . GLU A 1 145 ? 19.75 11.453 8.836 1 96.5 145 GLU A N 1
ATOM 1124 C CA . GLU A 1 145 ? 21.125 10.984 8.914 1 96.5 145 GLU A CA 1
ATOM 1125 C C . GLU A 1 145 ? 22.094 12.141 9.188 1 96.5 145 GLU A C 1
ATOM 1127 O O . GLU A 1 145 ? 22.953 12.039 10.07 1 96.5 145 GLU A O 1
ATOM 1132 N N . LYS A 1 146 ? 21.922 13.148 8.461 1 96.81 146 LYS A N 1
ATOM 1133 C CA . LYS A 1 146 ? 22.781 14.32 8.609 1 96.81 146 LYS A CA 1
ATOM 1134 C C . LYS A 1 146 ? 22.656 14.914 10.016 1 96.81 146 LYS A C 1
ATOM 1136 O O . LYS A 1 146 ? 23.625 15.438 10.562 1 96.81 146 LYS A O 1
ATOM 1141 N N . GLN A 1 147 ? 21.453 14.836 10.57 1 96 147 GLN A N 1
ATOM 1142 C CA . GLN A 1 147 ? 21.203 15.398 11.891 1 96 147 GLN A CA 1
ATOM 1143 C C . GLN A 1 147 ? 21.609 14.43 12.992 1 96 147 GLN A C 1
ATOM 1145 O O . GLN A 1 147 ? 21.609 14.789 14.172 1 96 147 GLN A O 1
ATOM 1150 N N . GLY A 1 148 ? 21.859 13.227 12.68 1 96.38 148 GLY A N 1
ATOM 1151 C CA . GLY A 1 148 ? 22.281 12.234 13.648 1 96.38 148 GLY A CA 1
ATOM 1152 C C . GLY A 1 148 ? 21.141 11.703 14.492 1 96.38 148 GLY A C 1
ATOM 1153 O O . GLY A 1 148 ? 21.328 11.305 15.641 1 96.38 148 GLY A O 1
ATOM 1154 N N . VAL A 1 149 ? 19.984 11.812 13.984 1 95.75 149 VAL A N 1
ATOM 1155 C CA . VAL A 1 149 ? 18.844 11.297 14.734 1 95.75 149 VAL A CA 1
ATOM 1156 C C . VAL A 1 149 ? 18.516 9.883 14.266 1 95.75 149 VAL A C 1
ATOM 1158 O O . VAL A 1 149 ? 18.625 9.57 13.078 1 95.75 149 VAL A O 1
ATOM 1161 N N . GLU A 1 150 ? 18.078 9.094 15.141 1 97.31 150 GLU A N 1
ATOM 1162 C CA . GLU A 1 150 ? 17.703 7.715 14.836 1 97.31 150 GLU A CA 1
ATOM 1163 C C . GLU A 1 150 ? 16.312 7.66 14.195 1 97.31 150 GLU A C 1
ATOM 1165 O O . GLU A 1 150 ? 15.359 8.242 14.703 1 97.31 150 GLU A O 1
ATOM 1170 N N . VAL A 1 151 ? 16.266 6.891 13.086 1 98.25 151 VAL A N 1
ATOM 1171 C CA . VAL A 1 151 ? 15 6.844 12.352 1 98.25 151 VAL A CA 1
ATOM 1172 C C . VAL A 1 151 ? 14.477 5.406 12.305 1 98.25 151 VAL A C 1
ATOM 1174 O O . VAL A 1 151 ? 15.25 4.465 12.125 1 98.25 151 VAL A O 1
ATOM 1177 N N . ALA A 1 152 ? 13.219 5.27 12.555 1 98.12 152 ALA A N 1
ATOM 1178 C CA . ALA A 1 152 ? 12.484 4.055 12.195 1 98.12 152 ALA A CA 1
ATOM 1179 C C . ALA A 1 152 ? 11.547 4.309 11.023 1 98.12 152 ALA A C 1
ATOM 1181 O O . ALA A 1 152 ? 10.945 5.375 10.922 1 98.12 152 ALA A O 1
ATOM 1182 N N . VAL A 1 153 ? 11.477 3.359 10.148 1 97.88 153 VAL A N 1
ATOM 1183 C CA . VAL A 1 153 ? 10.562 3.447 9.008 1 97.88 153 VAL A CA 1
ATOM 1184 C C . VAL A 1 153 ? 9.383 2.51 9.219 1 97.88 153 VAL A C 1
ATOM 1186 O O . VAL A 1 153 ? 9.562 1.313 9.461 1 97.88 153 VAL A O 1
ATOM 1189 N N . VAL A 1 154 ? 8.227 3.055 9.195 1 97.94 154 VAL A N 1
ATOM 1190 C CA . VAL A 1 154 ? 7.008 2.256 9.297 1 97.94 154 VAL A CA 1
ATOM 1191 C C . VAL A 1 154 ? 6.344 2.148 7.922 1 97.94 154 VAL A C 1
ATOM 1193 O O . VAL A 1 154 ? 5.785 3.125 7.418 1 97.94 154 VAL A O 1
ATOM 1196 N N . LYS A 1 155 ? 6.457 0.957 7.379 1 97.69 155 LYS A N 1
ATOM 1197 C CA . LYS A 1 155 ? 5.801 0.64 6.113 1 97.69 155 LYS A CA 1
ATOM 1198 C C . LYS A 1 155 ? 4.414 0.05 6.348 1 97.69 155 LYS A C 1
ATOM 1200 O O . LYS A 1 155 ? 4.281 -1.037 6.914 1 97.69 155 LYS A O 1
ATOM 1205 N N . SER A 1 156 ? 3.361 0.803 6.004 1 97.88 156 SER A N 1
ATOM 1206 C CA . SER A 1 156 ? 1.996 0.307 6.148 1 97.88 156 SER A CA 1
ATOM 1207 C C . SER A 1 156 ? 1.104 0.81 5.016 1 97.88 156 SER A C 1
ATOM 1209 O O . SER A 1 156 ? 1.362 1.867 4.438 1 97.88 156 SER A O 1
ATOM 1211 N N . LEU A 1 157 ? 0.106 0.046 4.715 1 98.25 157 LEU A N 1
ATOM 1212 C CA . LEU A 1 157 ? -0.799 0.397 3.627 1 98.25 157 LEU A CA 1
ATOM 1213 C C . LEU A 1 157 ? -1.486 1.73 3.9 1 98.25 157 LEU A C 1
ATOM 1215 O O . LEU A 1 157 ? -1.659 2.543 2.99 1 98.25 157 LEU A O 1
ATOM 1219 N N . GLY A 1 158 ? -1.884 1.935 5.113 1 98.31 158 GLY A N 1
ATOM 1220 C CA . GLY A 1 158 ? -2.605 3.139 5.492 1 98.31 158 GLY A CA 1
ATOM 1221 C C . GLY A 1 158 ? -1.834 4.414 5.203 1 98.31 158 GLY A C 1
ATOM 1222 O O . GLY A 1 158 ? -2.412 5.414 4.773 1 98.31 158 GLY A O 1
ATOM 1223 N N . PHE A 1 159 ? -0.506 4.418 5.418 1 98.56 159 PHE A N 1
ATOM 1224 C CA . PHE A 1 159 ? 0.335 5.578 5.145 1 98.56 159 PHE A CA 1
ATOM 1225 C C . PHE A 1 159 ? 0.758 5.605 3.682 1 98.56 159 PHE A C 1
ATOM 1227 O O . PHE A 1 159 ? 1.059 6.672 3.137 1 98.56 159 PHE A O 1
ATOM 1234 N N . PHE A 1 160 ? 0.717 4.492 3.045 1 98.44 160 PHE A N 1
ATOM 1235 C CA . PHE A 1 160 ? 1.283 4.344 1.71 1 98.44 160 PHE A CA 1
ATOM 1236 C C . PHE A 1 160 ? 0.279 4.766 0.645 1 98.44 160 PHE A C 1
ATOM 1238 O O . PHE A 1 160 ? 0.646 5.41 -0.34 1 98.44 160 PHE A O 1
ATOM 1245 N N . ALA A 1 161 ? -0.966 4.449 0.828 1 97.69 161 ALA A N 1
ATOM 1246 C CA . ALA A 1 161 ? -1.962 4.555 -0.235 1 97.69 161 ALA A CA 1
ATOM 1247 C C . ALA A 1 161 ? -2.639 5.922 -0.222 1 97.69 161 ALA A C 1
ATOM 1249 O O . ALA A 1 161 ? -3.867 6.016 -0.165 1 97.69 161 ALA A O 1
ATOM 1250 N N . ASP A 1 162 ? -1.876 6.898 -0.398 1 97.12 162 ASP A N 1
ATOM 1251 C CA . ASP A 1 162 ? -2.467 8.227 -0.568 1 97.12 162 ASP A CA 1
ATOM 1252 C C . ASP A 1 162 ? -3.135 8.359 -1.935 1 97.12 162 ASP A C 1
ATOM 1254 O O . ASP A 1 162 ? -2.916 7.527 -2.82 1 97.12 162 ASP A O 1
ATOM 1258 N N . VAL A 1 163 ? -4.031 9.367 -2.09 1 97.12 163 VAL A N 1
ATOM 1259 C CA . VAL A 1 163 ? -4.727 9.609 -3.35 1 97.12 163 VAL A CA 1
ATOM 1260 C C . VAL A 1 163 ? -4.285 10.945 -3.941 1 97.12 163 VAL A C 1
ATOM 1262 O O . VAL A 1 163 ? -4.613 12.008 -3.404 1 97.12 163 VAL A O 1
ATOM 1265 N N . ASP A 1 164 ? -3.619 10.852 -5.055 1 93.38 164 ASP A N 1
ATOM 1266 C CA . ASP A 1 164 ? -3.127 12.07 -5.684 1 93.38 164 ASP A CA 1
ATOM 1267 C C . ASP A 1 164 ? -3.523 12.133 -7.156 1 93.38 164 ASP A C 1
ATOM 1269 O O . ASP A 1 164 ? -3.738 13.211 -7.703 1 93.38 164 ASP A O 1
ATOM 1273 N N . GLU A 1 165 ? -3.574 10.969 -7.797 1 94.38 165 GLU A N 1
ATOM 1274 C CA . GLU A 1 165 ? -3.852 10.859 -9.227 1 94.38 165 GLU A CA 1
ATOM 1275 C C . GLU A 1 165 ? -5.117 10.039 -9.477 1 94.38 165 GLU A C 1
ATOM 1277 O O . GLU A 1 165 ? -5.555 9.281 -8.609 1 94.38 165 GLU A O 1
ATOM 1282 N N . PRO A 1 166 ? -5.668 10.242 -10.703 1 95.06 166 PRO A N 1
ATOM 1283 C CA . PRO A 1 166 ? -6.895 9.5 -11.016 1 95.06 166 PRO A CA 1
ATOM 1284 C C . PRO A 1 166 ? -6.734 7.996 -10.82 1 95.06 166 PRO A C 1
ATOM 1286 O O . PRO A 1 166 ? -7.664 7.328 -10.352 1 95.06 166 PRO A O 1
ATOM 1289 N N . GLU A 1 167 ? -5.535 7.48 -11.047 1 92.25 167 GLU A N 1
ATOM 1290 C CA . GLU A 1 167 ? -5.297 6.043 -10.945 1 92.25 167 GLU A CA 1
ATOM 1291 C C . GLU A 1 167 ? -5.402 5.566 -9.5 1 92.25 167 GLU A C 1
ATOM 1293 O O . GLU A 1 167 ? -5.578 4.375 -9.242 1 92.25 167 GLU A O 1
ATOM 1298 N N . ASP A 1 168 ? -5.309 6.48 -8.57 1 95.94 168 ASP A N 1
ATOM 1299 C CA . ASP A 1 168 ? -5.359 6.141 -7.148 1 95.94 168 ASP A CA 1
ATOM 1300 C C . ASP A 1 168 ? -6.801 5.961 -6.68 1 95.94 168 ASP A C 1
ATOM 1302 O O . ASP A 1 168 ? -7.047 5.395 -5.613 1 95.94 168 ASP A O 1
ATOM 1306 N N . LEU A 1 169 ? -7.746 6.465 -7.508 1 96.88 169 LEU A N 1
ATOM 1307 C CA . LEU A 1 169 ? -9.133 6.551 -7.066 1 96.88 169 LEU A CA 1
ATOM 1308 C C . LEU A 1 169 ? -9.758 5.164 -6.961 1 96.88 169 LEU A C 1
ATOM 1310 O O . LEU A 1 169 ? -10.609 4.93 -6.102 1 96.88 169 LEU A O 1
ATOM 1314 N N . LEU A 1 170 ? -9.352 4.336 -7.812 1 95.94 170 LEU A N 1
ATOM 1315 C CA . LEU A 1 170 ? -9.922 2.992 -7.801 1 95.94 170 LEU A CA 1
ATOM 1316 C C . LEU A 1 170 ? -9.641 2.297 -6.473 1 95.94 170 LEU A C 1
ATOM 1318 O O . LEU A 1 170 ? -10.523 1.645 -5.91 1 95.94 170 LEU A O 1
ATOM 1322 N N . ASP A 1 171 ? -8.414 2.457 -5.996 1 96.88 171 ASP A N 1
ATOM 1323 C CA . ASP A 1 171 ? -8.062 1.876 -4.703 1 96.88 171 ASP A CA 1
ATOM 1324 C C . ASP A 1 171 ? -8.922 2.465 -3.584 1 96.88 171 ASP A C 1
ATOM 1326 O O . ASP A 1 171 ? -9.398 1.737 -2.711 1 96.88 171 ASP A O 1
ATOM 1330 N N . ALA A 1 172 ? -9.125 3.75 -3.619 1 97.19 172 ALA A N 1
ATOM 1331 C CA . ALA A 1 172 ? -9.961 4.41 -2.625 1 97.19 172 ALA A CA 1
ATOM 1332 C C . ALA A 1 172 ? -11.406 3.93 -2.725 1 97.19 172 ALA A C 1
ATOM 1334 O O . ALA A 1 172 ? -12.078 3.748 -1.705 1 97.19 172 ALA A O 1
ATOM 1335 N N . ALA A 1 173 ? -11.891 3.725 -3.932 1 97.12 173 ALA A N 1
ATOM 1336 C CA . ALA A 1 173 ? -13.258 3.279 -4.176 1 97.12 173 ALA A CA 1
ATOM 1337 C C . ALA A 1 173 ? -13.492 1.88 -3.617 1 97.12 173 ALA A C 1
ATOM 1339 O O . ALA A 1 173 ? -14.555 1.59 -3.074 1 97.12 173 ALA A O 1
ATOM 1340 N N . LEU A 1 174 ? -12.477 1.067 -3.715 1 96.62 174 LEU A N 1
ATOM 1341 C CA . LEU A 1 174 ? -12.641 -0.349 -3.406 1 96.62 174 LEU A CA 1
ATOM 1342 C C . LEU A 1 174 ? -12.289 -0.631 -1.949 1 96.62 174 LEU A C 1
ATOM 1344 O O . LEU A 1 174 ? -12.867 -1.529 -1.331 1 96.62 174 LEU A O 1
ATOM 1348 N N . LEU A 1 175 ? -11.32 0.17 -1.422 1 97 175 LEU A N 1
ATOM 1349 C CA . LEU A 1 175 ? -10.766 -0.211 -0.128 1 97 175 LEU A CA 1
ATOM 1350 C C . LEU A 1 175 ? -11.039 0.861 0.92 1 97 175 LEU A C 1
ATOM 1352 O O . LEU A 1 175 ? -10.898 0.614 2.121 1 97 175 LEU A O 1
ATOM 1356 N N . GLY A 1 176 ? -11.359 2.016 0.412 1 94.06 176 GLY A N 1
ATOM 1357 C CA . GLY A 1 176 ? -11.656 3.096 1.34 1 94.06 176 GLY A CA 1
ATOM 1358 C C . GLY A 1 176 ? -12.938 2.877 2.121 1 94.06 176 GLY A C 1
ATOM 1359 O O . GLY A 1 176 ? -13.664 1.92 1.865 1 94.06 176 GLY A O 1
ATOM 1360 N N . ARG A 1 177 ? -13.141 3.664 3.146 1 86.44 177 ARG A N 1
ATOM 1361 C CA . ARG A 1 177 ? -14.344 3.504 3.965 1 86.44 177 ARG A CA 1
ATOM 1362 C C . ARG A 1 177 ? -15.273 4.699 3.807 1 86.44 177 ARG A C 1
ATOM 1364 O O . ARG A 1 177 ? -14.844 5.789 3.432 1 86.44 177 ARG A O 1
ATOM 1371 N N . ARG A 1 178 ? -16.547 4.391 4.059 1 89.44 178 ARG A N 1
ATOM 1372 C CA . ARG A 1 178 ? -17.594 5.379 4.281 1 89.44 178 ARG A CA 1
ATOM 1373 C C . ARG A 1 178 ? -17.672 6.367 3.123 1 89.44 178 ARG A C 1
ATOM 1375 O O . ARG A 1 178 ? -17.781 5.965 1.963 1 89.44 178 ARG A O 1
AT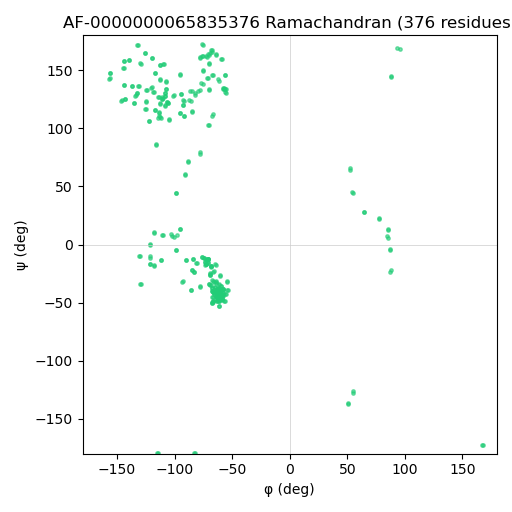OM 1382 N N . GLU A 1 179 ? -17.594 7.605 3.508 1 95.25 179 GLU A N 1
ATOM 1383 C CA . GLU A 1 179 ? -17.828 8.727 2.598 1 95.25 179 GLU A CA 1
ATOM 1384 C C . GLU A 1 179 ? -16.75 8.781 1.513 1 95.25 179 GLU A C 1
ATOM 1386 O O . GLU A 1 179 ? -17.047 9.078 0.353 1 95.25 179 GLU A O 1
ATOM 1391 N N . VAL A 1 180 ? -15.562 8.375 1.831 1 97.06 180 VAL A N 1
ATOM 1392 C CA . VAL A 1 180 ? -14.461 8.422 0.877 1 97.06 180 VAL A CA 1
ATOM 1393 C C . VAL A 1 180 ? -14.719 7.438 -0.262 1 97.06 180 VAL A C 1
ATOM 1395 O O . VAL A 1 180 ? -14.656 7.809 -1.437 1 97.06 180 VAL A O 1
ATOM 1398 N N . ALA A 1 181 ? -15.047 6.246 0.062 1 97.19 181 ALA A N 1
ATOM 1399 C CA . ALA A 1 181 ? -15.32 5.219 -0.938 1 97.19 181 ALA A CA 1
ATOM 1400 C C . ALA A 1 181 ? -16.516 5.602 -1.805 1 97.19 181 ALA A C 1
ATOM 1402 O O . ALA A 1 181 ? -16.484 5.418 -3.023 1 97.19 181 ALA A O 1
ATOM 1403 N N . LYS A 1 182 ? -17.547 6.152 -1.148 1 96.94 182 LYS A N 1
ATOM 1404 C CA . LYS A 1 182 ? -18.75 6.543 -1.87 1 96.94 182 LYS A CA 1
ATOM 1405 C C . LYS A 1 182 ? -18.438 7.59 -2.936 1 96.94 182 LYS A C 1
ATOM 1407 O O . LYS A 1 182 ? -18.875 7.465 -4.082 1 96.94 182 LYS A O 1
ATOM 1412 N N . ILE A 1 183 ? -17.703 8.562 -2.566 1 97.62 183 ILE A N 1
ATOM 1413 C CA . ILE A 1 183 ? -17.375 9.633 -3.51 1 97.62 183 ILE A CA 1
ATOM 1414 C C . ILE A 1 183 ? -16.484 9.078 -4.625 1 97.62 183 ILE A C 1
ATOM 1416 O O . ILE A 1 183 ? -16.719 9.352 -5.805 1 97.62 183 ILE A O 1
ATOM 1420 N N . ALA A 1 184 ? -15.461 8.289 -4.25 1 97.31 184 ALA A N 1
ATOM 1421 C CA . ALA A 1 184 ? -14.578 7.695 -5.25 1 97.31 184 ALA A CA 1
ATOM 1422 C C . ALA A 1 184 ? -15.367 6.836 -6.234 1 97.31 184 ALA A C 1
ATOM 1424 O O . ALA A 1 184 ? -15.117 6.879 -7.441 1 97.31 184 ALA A O 1
ATOM 1425 N N . ARG A 1 185 ? -16.344 6.117 -5.805 1 96.12 185 ARG A N 1
ATOM 1426 C CA . ARG A 1 185 ? -17.141 5.234 -6.645 1 96.12 185 ARG A CA 1
ATOM 1427 C C . ARG A 1 185 ? -18 6.031 -7.609 1 96.12 185 ARG A C 1
ATOM 1429 O O . ARG A 1 185 ? -18.438 5.512 -8.641 1 96.12 185 ARG A O 1
ATOM 1436 N N . SER A 1 186 ? -18.312 7.219 -7.215 1 95.56 186 SER A N 1
ATOM 1437 C CA . SER A 1 186 ? -19.156 8.047 -8.078 1 95.56 186 SER A CA 1
ATOM 1438 C C . SER A 1 186 ? -18.391 8.492 -9.32 1 95.56 186 SER A C 1
ATOM 1440 O O . SER A 1 186 ? -19 8.961 -10.289 1 95.56 186 SER A O 1
ATOM 1442 N N . VAL A 1 187 ? -17.062 8.305 -9.305 1 94.56 187 VAL A N 1
ATOM 1443 C CA . VAL A 1 187 ? -16.297 8.859 -10.414 1 94.56 187 VAL A CA 1
ATOM 1444 C C . VAL A 1 187 ? -15.531 7.75 -11.133 1 94.56 187 VAL A C 1
ATOM 1446 O O . VAL A 1 187 ? -14.992 7.961 -12.219 1 94.56 187 VAL A O 1
ATOM 1449 N N . VAL A 1 188 ? -15.414 6.602 -10.453 1 91.19 188 VAL A N 1
ATOM 1450 C CA . VAL A 1 188 ? -14.711 5.496 -11.094 1 91.19 188 VAL A CA 1
ATOM 1451 C C . VAL A 1 188 ? -15.672 4.32 -11.297 1 91.19 188 VAL A C 1
ATOM 1453 O O . VAL A 1 188 ? -16.594 4.129 -10.508 1 91.19 188 VAL A O 1
ATOM 1456 N N . GLU A 1 189 ? -15.469 3.562 -12.375 1 81.69 189 GLU A N 1
ATOM 1457 C CA . GLU A 1 189 ? -16.25 2.361 -12.633 1 81.69 189 GLU A CA 1
ATOM 1458 C C . GLU A 1 189 ? -15.672 1.153 -11.906 1 81.69 189 GLU A C 1
ATOM 1460 O O . GLU A 1 189 ? -14.484 0.846 -12.055 1 81.69 189 GLU A O 1
ATOM 1465 N N . VAL A 1 190 ? -16.422 0.629 -10.953 1 78.94 190 VAL A N 1
ATOM 1466 C CA . VAL A 1 190 ? -15.992 -0.533 -10.188 1 78.94 190 VAL A CA 1
ATOM 1467 C C . VAL A 1 190 ? -16.781 -1.764 -10.617 1 78.94 190 VAL A C 1
ATOM 1469 O O . VAL A 1 190 ? -17.969 -1.658 -10.961 1 78.94 190 VAL A O 1
ATOM 1472 N N . MET B 1 1 ? 0.747 -25.438 4.848 1 88.56 1 MET B N 1
ATOM 1473 C CA . MET B 1 1 ? -0.021 -24.906 3.721 1 88.56 1 MET B CA 1
ATOM 1474 C C . MET B 1 1 ? 0.783 -25 2.428 1 88.56 1 MET B C 1
ATOM 1476 O O . MET B 1 1 ? 2.014 -24.938 2.453 1 88.56 1 MET B O 1
ATOM 1480 N N . ARG B 1 2 ? 0.093 -25.297 1.321 1 93.56 2 ARG B N 1
ATOM 1481 C CA . ARG B 1 2 ? 0.715 -25.281 0.002 1 93.56 2 ARG B CA 1
ATOM 1482 C C . ARG B 1 2 ? 0.508 -23.938 -0.688 1 93.56 2 ARG B C 1
ATOM 1484 O O . ARG B 1 2 ? -0.608 -23.422 -0.718 1 93.56 2 ARG B O 1
ATOM 1491 N N . PHE B 1 3 ? 1.604 -23.438 -1.139 1 96.81 3 PHE B N 1
ATOM 1492 C CA . PHE B 1 3 ? 1.531 -22.172 -1.863 1 96.81 3 PHE B CA 1
ATOM 1493 C C . PHE B 1 3 ? 1.763 -22.391 -3.354 1 96.81 3 PHE B C 1
ATOM 1495 O O . PHE B 1 3 ? 2.648 -23.156 -3.746 1 96.81 3 PHE B O 1
ATOM 1502 N N . VAL B 1 4 ? 0.953 -21.797 -4.117 1 96.75 4 VAL B N 1
ATOM 1503 C CA . VAL B 1 4 ? 1.1 -21.781 -5.566 1 96.75 4 VAL B CA 1
ATOM 1504 C C . VAL B 1 4 ? 1.458 -20.375 -6.035 1 96.75 4 VAL B C 1
ATOM 1506 O O . VAL B 1 4 ? 0.758 -19.406 -5.719 1 96.75 4 VAL B O 1
ATOM 1509 N N . VAL B 1 5 ? 2.547 -20.25 -6.77 1 97.44 5 VAL B N 1
ATOM 1510 C CA . VAL B 1 5 ? 3.021 -18.969 -7.293 1 97.44 5 VAL B CA 1
ATOM 1511 C C . VAL B 1 5 ? 3.125 -19.047 -8.82 1 97.44 5 VAL B C 1
ATOM 1513 O O . VAL B 1 5 ? 4.047 -19.656 -9.352 1 97.44 5 VAL B O 1
ATOM 1516 N N . PRO B 1 6 ? 2.225 -18.422 -9.469 1 97.19 6 PRO B N 1
ATOM 1517 C CA . PRO B 1 6 ? 2.344 -18.375 -10.93 1 97.19 6 PRO B CA 1
ATOM 1518 C C . PRO B 1 6 ? 3.484 -17.484 -11.406 1 97.19 6 PRO B C 1
ATOM 1520 O O . PRO B 1 6 ? 3.766 -16.453 -10.781 1 97.19 6 PRO B O 1
ATOM 1523 N N . PHE B 1 7 ? 4.129 -17.891 -12.461 1 97.31 7 PHE B N 1
ATOM 1524 C CA . PHE B 1 7 ? 5.246 -17.141 -13.023 1 97.31 7 PHE B CA 1
ATOM 1525 C C . PHE B 1 7 ? 5.242 -17.219 -14.547 1 97.31 7 PHE B C 1
ATOM 1527 O O . PHE B 1 7 ? 5.184 -18.312 -15.109 1 97.31 7 PHE B O 1
ATOM 1534 N N . ALA B 1 8 ? 5.25 -16.078 -15.172 1 95.81 8 ALA B N 1
ATOM 1535 C CA . ALA B 1 8 ? 5.109 -15.984 -16.625 1 95.81 8 ALA B CA 1
ATOM 1536 C C . ALA B 1 8 ? 6.285 -16.656 -17.328 1 95.81 8 ALA B C 1
ATOM 1538 O O . ALA B 1 8 ? 7.336 -16.891 -16.734 1 95.81 8 ALA B O 1
ATOM 1539 N N . ASP B 1 9 ? 6.035 -16.922 -18.609 1 94.88 9 ASP B N 1
ATOM 1540 C CA . ASP B 1 9 ? 7.098 -17.484 -19.438 1 94.88 9 ASP B CA 1
ATOM 1541 C C . ASP B 1 9 ? 8.219 -16.484 -19.656 1 94.88 9 ASP B C 1
ATOM 1543 O O . ASP B 1 9 ? 8.023 -15.273 -19.469 1 94.88 9 ASP B O 1
ATOM 1547 N N . ARG B 1 10 ? 9.266 -17.172 -20.141 1 89.94 10 ARG B N 1
ATOM 1548 C CA . ARG B 1 10 ? 10.406 -16.312 -20.453 1 89.94 10 ARG B CA 1
ATOM 1549 C C . ARG B 1 10 ? 10.055 -15.312 -21.547 1 89.94 10 ARG B C 1
ATOM 1551 O O . ARG B 1 10 ? 9.344 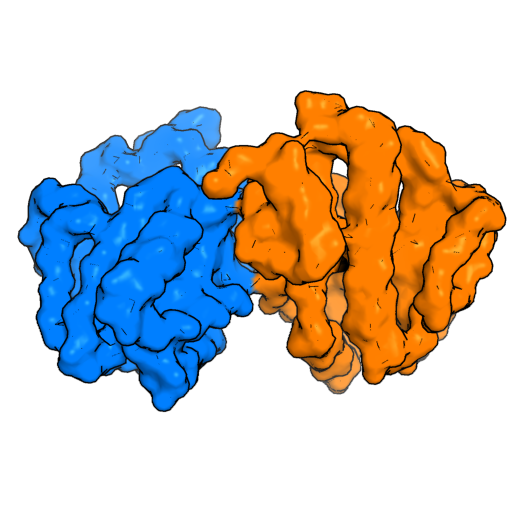-15.641 -22.5 1 89.94 10 ARG B O 1
ATOM 1558 N N . GLY B 1 11 ? 10.438 -14.148 -21.609 1 88.94 11 GLY B N 1
ATOM 1559 C CA . GLY B 1 11 ? 10.195 -13.125 -22.609 1 88.94 11 GLY B CA 1
ATOM 1560 C C . GLY B 1 11 ? 8.922 -12.344 -22.375 1 88.94 11 GLY B C 1
ATOM 1561 O O . GLY B 1 11 ? 8.727 -11.266 -22.938 1 88.94 11 GLY B O 1
ATOM 1562 N N . ASP B 1 12 ? 7.934 -12.938 -21.641 1 92.44 12 ASP B N 1
ATOM 1563 C CA . ASP B 1 12 ? 6.645 -12.289 -21.406 1 92.44 12 ASP B CA 1
ATOM 1564 C C . ASP B 1 12 ? 6.617 -11.609 -20.031 1 92.44 12 ASP B C 1
ATOM 1566 O O . ASP B 1 12 ? 5.582 -11.078 -19.625 1 92.44 12 ASP B O 1
ATOM 1570 N N . ARG B 1 13 ? 7.715 -11.578 -19.422 1 94.62 13 ARG B N 1
ATOM 1571 C CA . ARG B 1 13 ? 7.762 -11.102 -18.047 1 94.62 13 ARG B CA 1
ATOM 1572 C C . ARG B 1 13 ? 7.891 -9.578 -18 1 94.62 13 ARG B C 1
ATOM 1574 O O . ARG B 1 13 ? 8.797 -9.008 -18.625 1 94.62 13 ARG B O 1
ATOM 1581 N N . LYS B 1 14 ? 6.941 -9.008 -17.328 1 96.38 14 LYS B N 1
ATOM 1582 C CA . LYS B 1 14 ? 6.945 -7.586 -17 1 96.38 14 LYS B CA 1
ATOM 1583 C C . LYS B 1 14 ? 7.102 -6.738 -18.266 1 96.38 14 LYS B C 1
ATOM 1585 O O . LYS B 1 14 ? 7.863 -5.766 -18.266 1 96.38 14 LYS B O 1
A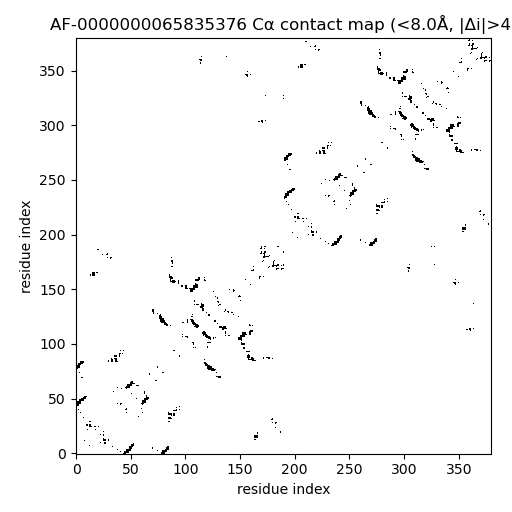TOM 1590 N N . THR B 1 15 ? 6.387 -7.113 -19.234 1 95.94 15 THR B N 1
ATOM 1591 C CA . THR B 1 15 ? 6.512 -6.48 -20.547 1 95.94 15 THR B CA 1
ATOM 1592 C C . THR B 1 15 ? 6.074 -5.02 -20.484 1 95.94 15 THR B C 1
ATOM 1594 O O . THR B 1 15 ? 6.551 -4.188 -21.266 1 95.94 15 THR B O 1
ATOM 1597 N N . ARG B 1 16 ? 5.301 -4.605 -19.578 1 94.88 16 ARG B N 1
ATOM 1598 C CA . ARG B 1 16 ? 4.859 -3.221 -19.438 1 94.88 16 ARG B CA 1
ATOM 1599 C C . ARG B 1 16 ? 6.004 -2.326 -18.969 1 94.88 16 ARG B C 1
ATOM 1601 O O . ARG B 1 16 ? 5.895 -1.1 -19 1 94.88 16 ARG B O 1
ATOM 1608 N N . LEU B 1 17 ? 7.059 -2.971 -18.531 1 97.31 17 LEU B N 1
ATOM 1609 C CA . LEU B 1 17 ? 8.211 -2.211 -18.062 1 97.31 17 LEU B CA 1
ATOM 1610 C C . LEU B 1 17 ? 9.242 -2.047 -19.172 1 97.31 17 LEU B C 1
ATOM 1612 O O . LEU B 1 17 ? 10.359 -1.588 -18.938 1 97.31 17 LEU B O 1
ATOM 1616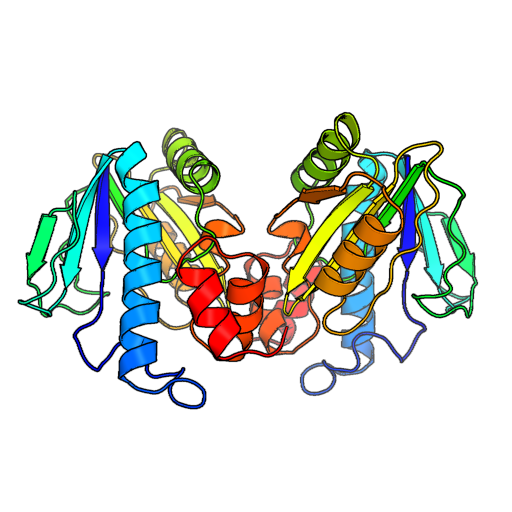 N N . SER B 1 18 ? 8.867 -2.33 -20.359 1 96.25 18 SER B N 1
ATOM 1617 C CA . SER B 1 18 ? 9.797 -2.316 -21.484 1 96.25 18 SER B CA 1
ATOM 1618 C C . SER B 1 18 ? 10.258 -0.9 -21.812 1 96.25 18 SER B C 1
ATOM 1620 O O . SER B 1 18 ? 11.297 -0.71 -22.453 1 96.25 18 SER B O 1
ATOM 1622 N N . SER B 1 19 ? 9.547 0.112 -21.359 1 95.12 19 SER B N 1
ATOM 1623 C CA . SER B 1 19 ? 9.93 1.496 -21.625 1 95.12 19 SER B CA 1
ATOM 1624 C C . SER B 1 19 ? 11.141 1.906 -20.797 1 95.12 19 SER B C 1
ATOM 1626 O O . SER B 1 19 ? 11.852 2.844 -21.156 1 95.12 19 SER B O 1
ATOM 1628 N N . CYS B 1 20 ? 11.375 1.114 -19.766 1 95.19 20 CYS B N 1
ATOM 1629 C CA . CYS B 1 20 ? 12.453 1.542 -18.875 1 95.19 20 CYS B CA 1
ATOM 1630 C C . CYS B 1 20 ? 13.438 0.404 -18.609 1 95.19 20 CYS B C 1
ATOM 1632 O O . CYS B 1 20 ? 14.484 0.61 -18.016 1 95.19 20 CYS B O 1
ATOM 1634 N N . MET B 1 21 ? 13.102 -0.75 -19.016 1 95.94 21 MET B N 1
ATOM 1635 C CA . MET B 1 21 ? 13.961 -1.921 -18.859 1 95.94 21 MET B CA 1
ATOM 1636 C C . MET B 1 21 ? 14.07 -2.688 -20.172 1 95.94 21 MET B C 1
ATOM 1638 O O . MET B 1 21 ? 13.07 -2.924 -20.844 1 95.94 21 MET B O 1
ATOM 1642 N N . ASP B 1 22 ? 15.359 -3.074 -20.422 1 95.88 22 ASP B N 1
ATOM 1643 C CA . ASP B 1 22 ? 15.492 -4.012 -21.531 1 95.88 22 ASP B CA 1
ATOM 1644 C C . ASP B 1 22 ? 15.055 -5.414 -21.125 1 95.88 22 ASP B C 1
ATOM 1646 O O . ASP B 1 22 ? 14.711 -5.648 -19.969 1 95.88 22 ASP B O 1
ATOM 1650 N N . GLU B 1 23 ? 14.984 -6.281 -22.062 1 96 23 GLU B N 1
ATOM 1651 C CA . GLU B 1 23 ? 14.461 -7.625 -21.828 1 96 23 GLU B CA 1
ATOM 1652 C C . GLU B 1 23 ? 15.258 -8.344 -20.75 1 96 23 GLU B C 1
ATOM 1654 O O . GLU B 1 23 ? 14.68 -9 -19.875 1 96 23 GLU B O 1
ATOM 1659 N N . GLU B 1 24 ? 16.547 -8.234 -20.766 1 96.38 24 GLU B N 1
ATOM 1660 C CA . GLU B 1 24 ? 17.391 -8.898 -19.781 1 96.38 24 GLU B CA 1
ATOM 1661 C C . GLU B 1 24 ? 17.141 -8.375 -18.375 1 96.38 24 GLU B C 1
ATOM 1663 O O . GLU B 1 24 ? 17.031 -9.148 -17.438 1 96.38 24 GLU B O 1
ATOM 1668 N N . THR B 1 25 ? 17.062 -7.102 -18.25 1 96.81 25 THR B N 1
ATOM 1669 C CA . THR B 1 25 ? 16.797 -6.484 -16.953 1 96.81 25 THR B CA 1
ATOM 1670 C C . THR B 1 25 ? 15.414 -6.859 -16.438 1 96.81 25 THR B C 1
ATOM 1672 O O . THR B 1 25 ? 15.234 -7.129 -15.25 1 96.81 25 THR B O 1
ATOM 1675 N N . ARG B 1 26 ? 14.438 -6.879 -17.344 1 97 26 ARG B N 1
ATOM 1676 C CA . ARG B 1 26 ? 13.086 -7.285 -16.969 1 97 26 ARG B CA 1
ATOM 1677 C C . ARG B 1 26 ? 13.078 -8.703 -16.406 1 97 26 ARG B C 1
ATOM 1679 O O . ARG B 1 26 ? 12.422 -8.969 -15.391 1 97 26 ARG B O 1
ATOM 1686 N N . GLU B 1 27 ? 13.781 -9.555 -17.062 1 96.19 27 GLU B N 1
ATOM 1687 C CA . GLU B 1 27 ? 13.883 -10.938 -16.625 1 96.19 27 GLU B CA 1
ATOM 1688 C C . GLU B 1 27 ? 14.516 -11.031 -15.234 1 96.19 27 GLU B C 1
ATOM 1690 O O . GLU B 1 27 ? 14 -11.711 -14.344 1 96.19 27 GLU B O 1
ATOM 1695 N N . ARG B 1 28 ? 15.633 -10.344 -15.062 1 96.5 28 ARG B N 1
ATOM 1696 C CA . ARG B 1 28 ? 16.328 -10.344 -13.781 1 96.5 28 ARG B CA 1
ATOM 1697 C C . ARG B 1 28 ? 15.438 -9.781 -12.672 1 96.5 28 ARG B C 1
ATOM 1699 O O . ARG B 1 28 ? 15.438 -10.289 -11.555 1 96.5 28 ARG B O 1
ATOM 1706 N N . PHE B 1 29 ? 14.734 -8.773 -13.062 1 97.75 29 PHE B N 1
ATOM 1707 C CA . PHE B 1 29 ? 13.859 -8.133 -12.094 1 97.75 29 PHE B CA 1
ATOM 1708 C C . PHE B 1 29 ? 12.719 -9.062 -11.688 1 97.75 29 PHE B C 1
ATOM 1710 O O . PHE B 1 29 ? 12.445 -9.234 -10.5 1 97.75 29 PHE B O 1
ATOM 1717 N N . ALA B 1 30 ? 12.016 -9.648 -12.648 1 97.75 30 ALA B N 1
ATOM 1718 C CA . ALA B 1 30 ? 10.938 -10.594 -12.391 1 97.75 30 ALA B CA 1
ATOM 1719 C C . ALA B 1 30 ? 11.422 -11.758 -11.523 1 97.75 30 ALA B C 1
ATOM 1721 O O . ALA B 1 30 ? 10.758 -12.141 -10.555 1 97.75 30 ALA B O 1
ATOM 1722 N N . LEU B 1 31 ? 12.578 -12.273 -11.805 1 97.06 31 LEU B N 1
ATOM 1723 C CA . LEU B 1 31 ? 13.148 -13.383 -11.062 1 97.06 31 LEU B CA 1
ATOM 1724 C C . LEU B 1 31 ? 13.484 -12.969 -9.633 1 97.06 31 LEU B C 1
ATOM 1726 O O . LEU B 1 31 ? 13.281 -13.734 -8.695 1 97.06 31 LEU B O 1
ATOM 1730 N N . ALA B 1 32 ? 14.023 -11.781 -9.516 1 97.38 32 ALA B N 1
ATOM 1731 C CA . ALA B 1 32 ? 14.344 -11.281 -8.18 1 97.38 32 ALA B CA 1
ATOM 1732 C C . ALA B 1 32 ? 13.086 -11.195 -7.316 1 97.38 32 ALA B C 1
ATOM 1734 O O . ALA B 1 32 ? 13.109 -11.57 -6.141 1 97.38 32 ALA B O 1
ATOM 1735 N N . MET B 1 33 ? 12.031 -10.695 -7.898 1 97.81 33 MET B N 1
ATOM 1736 C CA . MET B 1 33 ? 10.781 -10.617 -7.16 1 97.81 33 MET B CA 1
ATOM 1737 C C . MET B 1 33 ? 10.242 -12.008 -6.836 1 97.81 33 MET B C 1
ATOM 1739 O O . MET B 1 33 ? 9.789 -12.258 -5.723 1 97.81 33 MET B O 1
ATOM 1743 N N . LEU B 1 34 ? 10.32 -12.898 -7.812 1 97.75 34 LEU B N 1
ATOM 1744 C CA . LEU B 1 34 ? 9.906 -14.273 -7.57 1 97.75 34 LEU B CA 1
ATOM 1745 C C . LEU B 1 34 ? 10.672 -14.875 -6.395 1 97.75 34 LEU B C 1
ATOM 1747 O O . LEU B 1 34 ? 10.07 -15.453 -5.488 1 97.75 34 LEU B O 1
ATOM 1751 N N . ARG B 1 35 ? 11.969 -14.727 -6.391 1 97.44 35 ARG B N 1
ATOM 1752 C CA . ARG B 1 35 ? 12.805 -15.289 -5.336 1 97.44 35 ARG B CA 1
ATOM 1753 C C . ARG B 1 35 ? 12.438 -14.711 -3.977 1 97.44 35 ARG B C 1
ATOM 1755 O O . ARG B 1 35 ? 12.43 -15.422 -2.971 1 97.44 35 ARG B O 1
ATOM 1762 N N . HIS B 1 36 ? 12.141 -13.461 -3.951 1 97.31 36 HIS B N 1
ATOM 1763 C CA . HIS B 1 36 ? 11.727 -12.812 -2.709 1 97.31 36 HIS B CA 1
ATOM 1764 C C . HIS B 1 36 ? 10.422 -13.414 -2.184 1 97.31 36 HIS B C 1
ATOM 1766 O O . HIS B 1 36 ? 10.344 -13.797 -1.015 1 97.31 36 HIS B O 1
ATOM 1772 N N . VAL B 1 37 ? 9.453 -13.531 -3.072 1 98.06 37 VAL B N 1
ATOM 1773 C CA . VAL B 1 37 ? 8.148 -14.062 -2.691 1 98.06 37 VAL B CA 1
ATOM 1774 C C . VAL B 1 37 ? 8.297 -15.508 -2.217 1 98.06 37 VAL B C 1
ATOM 1776 O O . VAL B 1 37 ? 7.758 -15.883 -1.174 1 98.06 37 VAL B O 1
ATOM 1779 N N . VAL B 1 38 ? 9.07 -16.281 -2.891 1 97.88 38 VAL B N 1
ATOM 1780 C CA . VAL B 1 38 ? 9.297 -17.672 -2.539 1 97.88 38 VAL B CA 1
ATOM 1781 C C . VAL B 1 38 ? 9.977 -17.75 -1.171 1 97.88 38 VAL B C 1
ATOM 1783 O O . VAL B 1 38 ? 9.578 -18.562 -0.329 1 97.88 38 VAL B O 1
ATOM 1786 N N . ARG B 1 39 ? 10.953 -16.922 -0.972 1 97.06 39 ARG B N 1
ATOM 1787 C CA . ARG B 1 39 ? 11.664 -16.922 0.303 1 97.06 39 ARG B CA 1
ATOM 1788 C C . ARG B 1 39 ? 10.711 -16.656 1.461 1 97.06 39 ARG B C 1
ATOM 1790 O O . ARG B 1 39 ? 10.773 -17.328 2.492 1 97.06 39 ARG B O 1
ATOM 1797 N N . VAL B 1 40 ? 9.859 -15.75 1.34 1 97.5 40 VAL B N 1
ATOM 1798 C CA . VAL B 1 40 ? 8.914 -15.391 2.391 1 97.5 40 VAL B CA 1
ATOM 1799 C C . VAL B 1 40 ? 7.934 -16.547 2.619 1 97.5 40 VAL B C 1
ATOM 1801 O O . VAL B 1 40 ? 7.727 -16.969 3.754 1 97.5 40 VAL B O 1
ATOM 1804 N N . LEU B 1 41 ? 7.375 -17.047 1.547 1 98 41 LEU B N 1
ATOM 1805 C CA . LEU B 1 41 ? 6.332 -18.062 1.64 1 98 41 LEU B CA 1
ATOM 1806 C C . LEU B 1 41 ? 6.895 -19.375 2.197 1 98 41 LEU B C 1
ATOM 1808 O O . LEU B 1 41 ? 6.188 -20.109 2.887 1 98 41 LEU B O 1
ATOM 1812 N N . SER B 1 42 ? 8.141 -19.641 1.92 1 97.56 42 SER B N 1
ATOM 1813 C CA . SER B 1 42 ? 8.766 -20.891 2.311 1 97.56 42 SER B CA 1
ATOM 1814 C C . SER B 1 42 ? 8.828 -21.031 3.828 1 97.56 42 SER B C 1
ATOM 1816 O O . SER B 1 42 ? 9.016 -22.141 4.348 1 97.56 42 SER B O 1
ATOM 1818 N N . LYS B 1 43 ? 8.672 -19.938 4.531 1 97.5 43 LYS B N 1
ATOM 1819 C CA . LYS B 1 43 ? 8.648 -19.969 5.992 1 97.5 43 LYS B CA 1
ATOM 1820 C C . LYS B 1 43 ? 7.328 -20.531 6.508 1 97.5 43 LYS B C 1
ATOM 1822 O O . LYS B 1 43 ? 7.219 -20.891 7.684 1 97.5 43 LYS B O 1
ATOM 1827 N N . PHE B 1 44 ? 6.387 -20.656 5.598 1 97.19 44 PHE B N 1
ATOM 1828 C CA . PHE B 1 44 ? 5.043 -20.984 6.059 1 97.19 44 PHE B CA 1
ATOM 1829 C C . PHE B 1 44 ? 4.551 -22.281 5.426 1 97.19 44 PHE B C 1
ATOM 1831 O O . PHE B 1 44 ? 3.484 -22.781 5.785 1 97.19 44 PHE B O 1
ATOM 1838 N N . GLY B 1 45 ? 5.27 -22.781 4.461 1 95.94 45 GLY B N 1
ATOM 1839 C CA . GLY B 1 45 ? 4.863 -24.016 3.816 1 95.94 45 GLY B CA 1
ATOM 1840 C C . GLY B 1 45 ? 5.605 -24.297 2.521 1 95.94 45 GLY B C 1
ATOM 1841 O O . GLY B 1 45 ? 6.598 -23.625 2.219 1 95.94 45 GLY B O 1
ATOM 1842 N N . GLU B 1 46 ? 5.164 -25.312 1.847 1 95.94 46 GLU B N 1
ATOM 1843 C CA . GLU B 1 46 ? 5.762 -25.688 0.565 1 95.94 46 GLU B CA 1
ATOM 1844 C C . GLU B 1 46 ? 5.32 -24.734 -0.542 1 95.94 46 GLU B C 1
ATOM 1846 O O . GLU B 1 46 ? 4.152 -24.344 -0.604 1 95.94 46 GLU B O 1
ATOM 1851 N N . VAL B 1 47 ? 6.27 -24.391 -1.354 1 97.12 47 VAL B N 1
ATOM 1852 C CA . VAL B 1 47 ? 5.988 -23.469 -2.441 1 97.12 47 VAL B CA 1
ATOM 1853 C C . VAL B 1 47 ? 6.141 -24.172 -3.783 1 97.12 47 VAL B C 1
ATOM 1855 O O . VAL B 1 47 ? 7.152 -24.828 -4.035 1 97.12 47 VAL B O 1
ATOM 1858 N N . GLU B 1 48 ? 5.141 -24.078 -4.551 1 96.62 48 GLU B N 1
ATOM 1859 C CA . GLU B 1 48 ? 5.164 -24.547 -5.934 1 96.62 48 GLU B CA 1
ATOM 1860 C C . GLU B 1 48 ? 5.055 -23.375 -6.91 1 96.62 48 GLU B C 1
ATOM 1862 O O . GLU B 1 48 ? 4.102 -22.609 -6.855 1 96.62 48 GLU B O 1
ATOM 1867 N N . VAL B 1 49 ? 6.066 -23.266 -7.758 1 97.12 49 VAL B N 1
ATOM 1868 C CA . VAL B 1 49 ? 6.035 -22.266 -8.82 1 97.12 49 VAL B CA 1
ATOM 1869 C C . VAL B 1 49 ? 5.461 -22.891 -10.094 1 97.12 49 VAL B C 1
ATOM 1871 O O . VAL B 1 49 ? 5.934 -23.922 -10.555 1 97.12 49 VAL B O 1
ATOM 1874 N N . VAL B 1 50 ? 4.426 -22.297 -10.633 1 96.5 50 VAL B N 1
ATOM 1875 C CA . VAL B 1 50 ? 3.801 -22.781 -11.859 1 96.5 50 VAL B CA 1
ATOM 1876 C C . VAL B 1 50 ? 4.16 -21.859 -13.023 1 96.5 50 VAL B C 1
ATOM 1878 O O . VAL B 1 50 ? 3.854 -20.672 -13 1 96.5 50 VAL B O 1
ATOM 1881 N N . THR B 1 51 ? 4.754 -22.391 -14.039 1 96.81 51 THR B N 1
ATOM 1882 C CA . THR B 1 51 ? 5.293 -21.578 -15.125 1 96.81 51 THR B CA 1
ATOM 1883 C C . THR B 1 51 ? 5.406 -22.391 -16.406 1 96.81 51 THR B C 1
ATOM 1885 O O . THR B 1 51 ? 5.598 -23.609 -16.359 1 96.81 51 THR B O 1
ATOM 1888 N N . PRO B 1 52 ? 5.227 -21.734 -17.594 1 95.94 52 PRO B N 1
ATOM 1889 C CA . PRO B 1 52 ? 5.547 -22.406 -18.844 1 95.94 52 PRO B CA 1
ATOM 1890 C C . PRO B 1 52 ? 7.047 -22.547 -19.078 1 95.94 52 PRO B C 1
ATOM 1892 O O . PRO B 1 52 ? 7.473 -23.281 -19.969 1 95.94 52 PRO B O 1
ATOM 1895 N N . ASP B 1 53 ? 7.859 -21.797 -18.359 1 95.69 53 ASP B N 1
ATOM 1896 C CA . ASP B 1 53 ? 9.312 -21.766 -18.547 1 95.69 53 ASP B CA 1
ATOM 1897 C C . ASP B 1 53 ? 9.945 -23.078 -18.062 1 95.69 53 ASP B C 1
ATOM 1899 O O . ASP B 1 53 ? 10.219 -23.234 -16.875 1 95.69 53 ASP B O 1
ATOM 1903 N N . SER B 1 54 ? 10.297 -23.922 -18.953 1 91.5 54 SER B N 1
ATOM 1904 C CA . SER B 1 54 ? 10.812 -25.25 -18.625 1 91.5 54 SER B CA 1
ATOM 1905 C C . SER B 1 54 ? 12.227 -25.156 -18.062 1 91.5 54 SER B C 1
ATOM 1907 O O . SER B 1 54 ? 12.719 -26.125 -17.469 1 91.5 54 SER B O 1
ATOM 1909 N N . SER B 1 55 ? 12.836 -24.016 -18.188 1 93.12 55 SER B N 1
ATOM 1910 C CA . SER B 1 55 ? 14.219 -23.875 -17.766 1 93.12 55 SER B CA 1
ATOM 1911 C C . SER B 1 55 ? 14.312 -23.234 -16.375 1 93.12 55 SER B C 1
ATOM 1913 O O . SER B 1 55 ? 15.398 -23.156 -15.805 1 93.12 55 SER B O 1
ATOM 1915 N N . LEU B 1 56 ? 13.164 -22.844 -15.883 1 95.12 56 LEU B N 1
ATOM 1916 C CA . LEU B 1 56 ? 13.18 -22.125 -14.617 1 95.12 56 LEU B CA 1
ATOM 1917 C C . LEU B 1 56 ? 13.555 -23.062 -13.461 1 95.12 56 LEU B C 1
ATOM 1919 O O . LEU B 1 56 ? 13.055 -24.188 -13.383 1 95.12 56 LEU B O 1
ATOM 1923 N N . SER B 1 57 ? 14.445 -22.578 -12.641 1 93.44 57 SER B N 1
ATOM 1924 C CA . SER B 1 57 ? 14.766 -23.219 -11.367 1 93.44 57 SER B CA 1
ATOM 1925 C C . SER B 1 57 ? 14.836 -22.188 -10.242 1 93.44 57 SER B C 1
ATOM 1927 O O . SER B 1 57 ? 15.477 -21.141 -10.383 1 93.44 57 SER B O 1
ATOM 1929 N N . VAL B 1 58 ? 14.141 -22.469 -9.258 1 92.94 58 VAL B N 1
ATOM 1930 C CA . VAL B 1 58 ? 14.148 -21.625 -8.07 1 92.94 58 VAL B CA 1
ATOM 1931 C C . VAL B 1 58 ? 14.5 -22.453 -6.84 1 92.94 58 VAL B C 1
ATOM 1933 O O . VAL B 1 58 ? 13.742 -23.344 -6.453 1 92.94 58 VAL B O 1
ATOM 1936 N N . PRO B 1 59 ? 15.562 -22.172 -6.219 1 89.12 59 PRO B N 1
ATOM 1937 C CA . PRO B 1 59 ? 15.969 -22.984 -5.066 1 89.12 59 PRO B CA 1
ATOM 1938 C C . PRO B 1 59 ? 14.883 -23.078 -3.992 1 89.12 59 PRO B C 1
ATOM 1940 O O . PRO B 1 59 ? 14.234 -22.062 -3.684 1 89.12 59 PRO B O 1
ATOM 1943 N N . GLY B 1 60 ? 14.648 -24.281 -3.506 1 86 60 GLY B N 1
ATOM 1944 C CA . GLY B 1 60 ? 13.758 -24.484 -2.375 1 86 60 GLY B CA 1
ATOM 1945 C C . GLY B 1 60 ? 12.305 -24.594 -2.775 1 86 60 GLY B C 1
ATOM 1946 O O . GLY B 1 60 ? 11.414 -24.562 -1.92 1 86 60 GLY B O 1
ATOM 1947 N N . THR B 1 61 ? 12.109 -24.609 -4.109 1 92.5 61 THR B N 1
ATOM 1948 C CA . THR B 1 61 ? 10.719 -24.688 -4.547 1 92.5 61 THR B CA 1
ATOM 1949 C C . THR B 1 61 ? 10.539 -25.812 -5.57 1 92.5 61 THR B C 1
ATOM 1951 O O . THR B 1 61 ? 11.516 -26.297 -6.148 1 92.5 61 THR B O 1
ATOM 1954 N N . LYS B 1 62 ? 9.328 -26.297 -5.645 1 94.25 62 LYS B N 1
ATOM 1955 C CA . LYS B 1 62 ? 8.914 -27.141 -6.754 1 94.25 62 LYS B CA 1
ATOM 1956 C C . LYS B 1 62 ? 8.453 -26.312 -7.945 1 94.25 62 LYS B C 1
ATOM 1958 O O . LYS B 1 62 ? 7.695 -25.344 -7.777 1 94.25 62 LYS B O 1
ATOM 1963 N N . VAL B 1 63 ? 8.969 -26.672 -9.078 1 95.75 63 VAL B N 1
ATOM 1964 C CA . VAL B 1 63 ? 8.547 -25.984 -10.297 1 95.75 63 VAL B CA 1
ATOM 1965 C C . VAL B 1 63 ? 7.68 -26.906 -11.141 1 95.75 63 VAL B C 1
ATOM 1967 O O . VAL B 1 63 ? 8.102 -28.016 -11.492 1 95.75 63 VAL B O 1
ATOM 1970 N N . ARG B 1 64 ? 6.508 -26.469 -11.336 1 94.5 64 ARG B N 1
ATOM 1971 C CA . ARG B 1 64 ? 5.57 -27.219 -12.172 1 94.5 64 ARG B CA 1
ATOM 1972 C C . ARG B 1 64 ? 5.344 -26.516 -13.508 1 94.5 64 ARG B C 1
ATOM 1974 O O . ARG B 1 64 ? 4.93 -25.359 -13.539 1 94.5 64 ARG B O 1
ATOM 1981 N N . ARG B 1 65 ? 5.535 -27.297 -14.555 1 93.94 65 ARG B N 1
ATOM 1982 C CA . ARG B 1 65 ? 5.316 -26.734 -15.891 1 93.94 65 ARG B CA 1
ATOM 1983 C C . ARG B 1 65 ? 3.836 -26.75 -16.25 1 93.94 65 ARG B C 1
ATOM 1985 O O . ARG B 1 65 ? 3.148 -27.75 -16.047 1 93.94 65 ARG B O 1
ATOM 1992 N N . SER B 1 66 ? 3.424 -25.625 -16.672 1 94.19 66 SER B N 1
ATOM 1993 C CA . SER B 1 66 ? 2.043 -25.5 -17.125 1 94.19 66 SER B CA 1
ATOM 1994 C C . SER B 1 66 ? 1.877 -24.328 -18.078 1 94.19 66 SER B C 1
ATOM 1996 O O . SER B 1 66 ? 2.453 -23.266 -17.875 1 94.19 66 SER B O 1
ATOM 1998 N N . ASP B 1 67 ? 1.022 -24.547 -19.094 1 92.69 67 ASP B N 1
ATOM 1999 C CA . ASP B 1 67 ? 0.706 -23.484 -20.047 1 92.69 67 ASP B CA 1
ATOM 2000 C C . ASP B 1 67 ? -0.647 -22.844 -19.719 1 92.69 67 ASP B C 1
ATOM 2002 O O . ASP B 1 67 ? -1.134 -22 -20.469 1 92.69 67 ASP B O 1
ATOM 2006 N N . ALA B 1 68 ? -1.15 -23.25 -18.641 1 91.56 68 ALA B N 1
ATOM 2007 C CA . ALA B 1 68 ? -2.467 -22.719 -18.266 1 91.56 68 ALA B CA 1
ATOM 2008 C C . ALA B 1 68 ? -2.4 -21.234 -17.953 1 91.56 68 ALA B C 1
ATOM 2010 O O . ALA B 1 68 ? -1.396 -20.75 -17.422 1 91.56 68 ALA B O 1
ATOM 2011 N N . SER B 1 69 ? -3.537 -20.547 -18.312 1 89.5 69 SER B N 1
ATOM 2012 C CA . SER B 1 69 ? -3.658 -19.156 -17.891 1 89.5 69 SER B CA 1
ATOM 2013 C C . SER B 1 69 ? -3.861 -19.047 -16.375 1 89.5 69 SER B C 1
ATOM 2015 O O . SER B 1 69 ? -4.164 -20.047 -15.719 1 89.5 69 SER B O 1
ATOM 2017 N N . LEU B 1 70 ? -3.65 -17.891 -15.875 1 88.38 70 LEU B N 1
ATOM 2018 C CA . LEU B 1 70 ? -3.82 -17.656 -14.445 1 88.38 70 LEU B CA 1
ATOM 2019 C C . LEU B 1 70 ? -5.199 -18.109 -13.984 1 88.38 70 LEU B C 1
ATOM 2021 O O . LEU B 1 70 ? -5.332 -18.734 -12.93 1 88.38 70 LEU B O 1
ATOM 2025 N N . ASP B 1 71 ? -6.223 -17.859 -14.812 1 90.81 71 ASP B N 1
ATOM 2026 C CA . ASP B 1 71 ? -7.602 -18.172 -14.445 1 90.81 71 ASP B CA 1
ATOM 2027 C C . ASP B 1 71 ? -7.879 -19.672 -14.57 1 90.81 71 ASP B C 1
ATOM 2029 O O . ASP B 1 71 ? -8.898 -20.156 -14.078 1 90.81 71 ASP B O 1
ATOM 2033 N N . GLU B 1 72 ? -6.941 -20.375 -15.172 1 90.19 72 GLU B N 1
ATOM 2034 C CA . GLU B 1 72 ? -7.141 -21.812 -15.406 1 90.19 72 GLU B CA 1
ATOM 2035 C C . GLU B 1 72 ? -6.098 -22.641 -14.664 1 90.19 72 GLU B C 1
ATOM 2037 O O . GLU B 1 72 ? -5.945 -23.828 -14.93 1 90.19 72 GLU B O 1
ATOM 2042 N N . LEU B 1 73 ? -5.398 -21.906 -13.797 1 89 73 LEU B N 1
ATOM 2043 C CA . LEU B 1 73 ? -4.367 -22.625 -13.055 1 89 73 LEU B CA 1
ATOM 2044 C C . LEU B 1 73 ? -4.965 -23.812 -12.305 1 89 73 LEU B C 1
ATOM 2046 O O . LEU B 1 73 ? -6.02 -23.688 -11.68 1 89 73 LEU B O 1
ATOM 2050 N N . PRO B 1 74 ? -4.34 -24.922 -12.453 1 82.75 74 PRO B N 1
ATOM 2051 C CA . PRO B 1 74 ? -4.781 -26.047 -11.625 1 82.75 74 PRO B CA 1
ATOM 2052 C C . PRO B 1 74 ? -4.5 -25.844 -10.141 1 82.75 74 PRO B C 1
ATOM 2054 O O . PRO B 1 74 ? -3.338 -25.719 -9.734 1 82.75 74 PRO B O 1
ATOM 2057 N N . LEU B 1 75 ? -5.504 -25.656 -9.383 1 86.88 75 LEU B N 1
ATOM 2058 C CA . LEU B 1 75 ? -5.395 -25.438 -7.945 1 86.88 75 LEU B CA 1
ATOM 2059 C C . LEU B 1 75 ? -5.996 -26.609 -7.18 1 86.88 75 LEU B C 1
ATOM 2061 O O . LEU B 1 75 ? -6.887 -27.297 -7.684 1 86.88 75 LEU B O 1
ATOM 2065 N N . PRO B 1 76 ? -5.34 -26.953 -6.102 1 80.69 76 PRO B N 1
ATOM 2066 C CA . PRO B 1 76 ? -5.93 -28.016 -5.277 1 80.69 76 PRO B CA 1
ATOM 2067 C C . PRO B 1 76 ? -7.332 -27.656 -4.785 1 80.69 76 PRO B C 1
ATOM 2069 O O . PRO B 1 76 ? -7.727 -26.484 -4.812 1 80.69 76 PRO B O 1
ATOM 2072 N N . ASP B 1 77 ? -7.941 -28.906 -4.441 1 79.12 77 ASP B N 1
ATOM 2073 C CA . ASP B 1 77 ? -9.227 -28.688 -3.785 1 79.12 77 ASP B CA 1
ATOM 2074 C C . ASP B 1 77 ? -9.031 -28.281 -2.324 1 79.12 77 ASP B C 1
ATOM 2076 O O . ASP B 1 77 ? -8.844 -29.141 -1.459 1 79.12 77 ASP B O 1
ATOM 2080 N N . GLY B 1 78 ? -8.734 -27.078 -2.08 1 79.5 78 GLY B N 1
ATOM 2081 C CA . GLY B 1 78 ? -8.625 -26.453 -0.769 1 79.5 78 GLY B CA 1
ATOM 2082 C C . GLY B 1 78 ? -7.211 -26.469 -0.217 1 79.5 78 GLY B C 1
ATOM 2083 O O . GLY B 1 78 ? -6.301 -27.016 -0.835 1 79.5 78 GLY B O 1
ATOM 2084 N N . GLU B 1 79 ? -7.109 -25.719 0.813 1 90.62 79 GLU B N 1
ATOM 2085 C 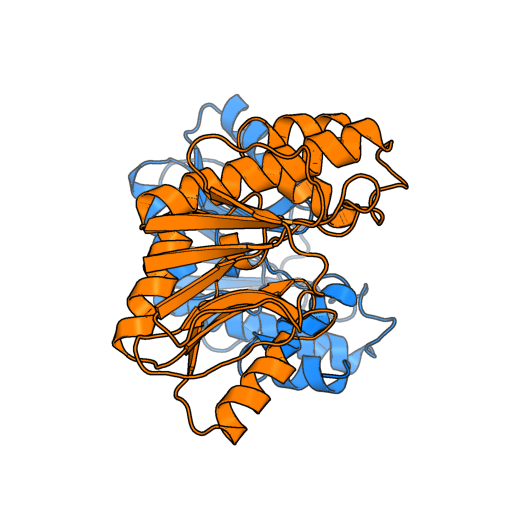CA . GLU B 1 79 ? -5.906 -25.5 1.61 1 90.62 79 GLU B CA 1
ATOM 2086 C C . GLU B 1 79 ? -4.73 -25.078 0.733 1 90.62 79 GLU B C 1
ATOM 2088 O O . GLU B 1 79 ? -3.75 -25.812 0.598 1 90.62 79 GLU B O 1
ATOM 2093 N N . PHE B 1 80 ? -4.828 -24.016 0.155 1 95.62 80 PHE B N 1
ATOM 2094 C CA . PHE B 1 80 ? -3.713 -23.453 -0.599 1 95.62 80 PHE B CA 1
ATOM 2095 C C . PHE B 1 80 ? -3.684 -21.938 -0.472 1 95.62 80 PHE B C 1
ATOM 2097 O O . PHE B 1 80 ? -4.664 -21.328 -0.039 1 95.62 80 PHE B O 1
ATOM 2104 N N . GLY B 1 81 ? -2.627 -21.422 -0.687 1 97 81 GLY B N 1
ATOM 2105 C CA . GLY B 1 81 ? -2.424 -20 -0.925 1 97 81 GLY B CA 1
ATOM 2106 C C . GLY B 1 81 ? -1.867 -19.688 -2.303 1 97 81 GLY B C 1
ATOM 2107 O O . GLY B 1 81 ? -0.843 -20.25 -2.701 1 97 81 GLY B O 1
ATOM 2108 N N . LEU B 1 82 ? -2.631 -19.016 -3.041 1 97.5 82 LEU B N 1
ATOM 2109 C CA . LEU B 1 82 ? -2.162 -18.5 -4.32 1 97.5 82 LEU B CA 1
ATOM 2110 C C . LEU B 1 82 ? -1.615 -17.078 -4.164 1 97.5 82 LEU B C 1
ATOM 2112 O O . LEU B 1 82 ? -2.33 -16.172 -3.719 1 97.5 82 LEU B O 1
ATOM 2116 N N . VAL B 1 83 ? -0.366 -16.891 -4.492 1 98.12 83 VAL B N 1
ATOM 2117 C CA . VAL B 1 83 ? 0.285 -15.602 -4.289 1 98.12 83 VAL B CA 1
ATOM 2118 C C . VAL B 1 83 ? 1.039 -15.195 -5.555 1 98.12 83 VAL B C 1
ATOM 2120 O O . VAL B 1 83 ? 1.814 -15.984 -6.102 1 98.12 83 VAL B O 1
ATOM 2123 N N . MET B 1 84 ? 0.806 -13.984 -5.977 1 98.12 84 MET B N 1
ATOM 2124 C CA . MET B 1 84 ? 1.498 -13.477 -7.16 1 98.12 84 MET B CA 1
ATOM 2125 C C . MET B 1 84 ? 2.979 -13.25 -6.867 1 98.12 84 MET B C 1
ATOM 2127 O O . MET B 1 84 ? 3.355 -12.977 -5.727 1 98.12 84 MET B O 1
ATOM 2131 N N . SER B 1 85 ? 3.785 -13.273 -7.898 1 97.69 85 SER B N 1
ATOM 2132 C CA . SER B 1 85 ? 5.234 -13.25 -7.727 1 97.69 85 SER B CA 1
ATOM 2133 C C . SER B 1 85 ? 5.766 -11.82 -7.719 1 97.69 85 SER B C 1
ATOM 2135 O O . SER B 1 85 ? 6.922 -11.586 -7.363 1 97.69 85 SER B O 1
ATOM 2137 N N . ASP B 1 86 ? 5.016 -10.852 -8.102 1 97.81 86 ASP B N 1
ATOM 2138 C CA . ASP B 1 86 ? 5.527 -9.508 -8.359 1 97.81 86 ASP B CA 1
ATOM 2139 C C . ASP B 1 86 ? 5.281 -8.586 -7.168 1 97.81 86 ASP B C 1
ATOM 2141 O O . ASP B 1 86 ? 4.84 -7.445 -7.336 1 97.81 86 ASP B O 1
ATOM 2145 N N . LEU B 1 87 ? 5.562 -9.125 -6.012 1 98.25 87 LEU B N 1
ATOM 2146 C CA . LEU B 1 87 ? 5.34 -8.438 -4.742 1 98.25 87 LEU B CA 1
ATOM 2147 C C . LEU B 1 87 ? 6.656 -8.195 -4.02 1 98.25 87 LEU B C 1
ATOM 2149 O O . LEU B 1 87 ? 6.977 -8.891 -3.053 1 98.25 87 LEU B O 1
ATOM 2153 N N . PRO B 1 88 ? 7.367 -7.109 -4.301 1 98 88 PRO B N 1
ATOM 2154 C CA . PRO B 1 88 ? 8.703 -6.887 -3.746 1 98 88 PRO B CA 1
ATOM 2155 C C . PRO B 1 88 ? 8.68 -6.578 -2.25 1 98 88 PRO B C 1
ATOM 2157 O O . PRO B 1 88 ? 9.711 -6.668 -1.579 1 98 88 PRO B O 1
ATOM 2160 N N . LEU B 1 89 ? 7.504 -6.238 -1.705 1 98.06 89 LEU B N 1
ATOM 2161 C CA . LEU B 1 89 ? 7.445 -5.801 -0.315 1 98.06 89 LEU B CA 1
ATOM 2162 C C . LEU B 1 89 ? 6.742 -6.84 0.554 1 98.06 89 LEU B C 1
ATOM 2164 O O . LEU B 1 89 ? 6.453 -6.578 1.725 1 98.06 89 LEU B O 1
ATOM 2168 N N . LEU B 1 90 ? 6.465 -7.988 -0.007 1 98.38 90 LEU B N 1
ATOM 2169 C CA . LEU B 1 90 ? 5.812 -9.031 0.783 1 98.38 90 LEU B CA 1
ATOM 2170 C C . LEU B 1 90 ? 6.641 -9.375 2.014 1 98.38 90 LEU B C 1
ATOM 2172 O O . LEU B 1 90 ? 7.863 -9.508 1.928 1 98.38 90 LEU B O 1
ATOM 2176 N N . SER B 1 91 ? 5.996 -9.469 3.121 1 98.06 91 SER B N 1
ATOM 2177 C CA . SER B 1 91 ? 6.676 -9.812 4.363 1 98.06 91 SER B CA 1
ATOM 2178 C C . SER B 1 91 ? 6.023 -11.016 5.035 1 98.06 91 SER B C 1
ATOM 2180 O O . SER B 1 91 ? 4.91 -11.414 4.668 1 98.06 91 SER B O 1
ATOM 2182 N N . GLU B 1 92 ? 6.789 -11.539 5.965 1 98.38 92 GLU B N 1
ATOM 2183 C CA . GLU B 1 92 ? 6.234 -12.648 6.742 1 98.38 92 GLU B CA 1
ATOM 2184 C C . GLU B 1 92 ? 4.969 -12.219 7.48 1 98.38 92 GLU B C 1
ATOM 2186 O O . GLU B 1 92 ? 4.02 -12.992 7.594 1 98.38 92 GLU B O 1
ATOM 2191 N N . GLU B 1 93 ? 4.98 -10.953 7.934 1 97.81 93 GLU B N 1
ATOM 2192 C CA . GLU B 1 93 ? 3.816 -10.438 8.648 1 97.81 93 GLU B CA 1
ATOM 2193 C C . GLU B 1 93 ? 2.58 -10.422 7.754 1 97.81 93 GLU B C 1
ATOM 2195 O O . GLU B 1 93 ? 1.472 -10.703 8.219 1 97.81 93 GLU B O 1
ATOM 2200 N N . ASP B 1 94 ? 2.738 -10.109 6.523 1 98.25 94 ASP B N 1
ATOM 2201 C CA . ASP B 1 94 ? 1.628 -10.125 5.574 1 98.25 94 ASP B CA 1
ATOM 2202 C C . ASP B 1 94 ? 1.026 -11.523 5.457 1 98.25 94 ASP B C 1
ATOM 2204 O O . ASP B 1 94 ? -0.195 -11.688 5.508 1 98.25 94 ASP B O 1
ATOM 2208 N N . VAL B 1 95 ? 1.897 -12.508 5.324 1 98.56 95 VAL B N 1
ATOM 2209 C CA . VAL B 1 95 ? 1.457 -13.891 5.156 1 98.56 95 VAL B CA 1
ATOM 2210 C C . VAL B 1 95 ? 0.8 -14.383 6.441 1 98.56 95 VAL B C 1
ATOM 2212 O O . VAL B 1 95 ? -0.244 -15.039 6.402 1 98.56 95 VAL B O 1
ATOM 2215 N N . GLU B 1 96 ? 1.378 -14.016 7.57 1 98.44 96 GLU B N 1
ATOM 2216 C CA . GLU B 1 96 ? 0.788 -14.375 8.859 1 98.44 96 GLU B CA 1
ATOM 2217 C C . GLU B 1 96 ? -0.631 -13.828 8.984 1 98.44 96 GLU B C 1
ATOM 2219 O O . GLU B 1 96 ? -1.535 -14.531 9.438 1 98.44 96 GLU B O 1
ATOM 2224 N N . ARG B 1 97 ? -0.827 -12.648 8.602 1 97.75 97 ARG B N 1
ATOM 2225 C CA . ARG B 1 97 ? -2.146 -12.031 8.664 1 97.75 97 ARG B CA 1
ATOM 2226 C C . ARG B 1 97 ? -3.145 -12.773 7.789 1 97.75 97 ARG B C 1
ATOM 2228 O O . ARG B 1 97 ? -4.297 -12.969 8.18 1 97.75 97 ARG B O 1
ATOM 2235 N N . ALA B 1 98 ? -2.711 -13.117 6.59 1 98.06 98 ALA B N 1
ATOM 2236 C CA . ALA B 1 98 ? -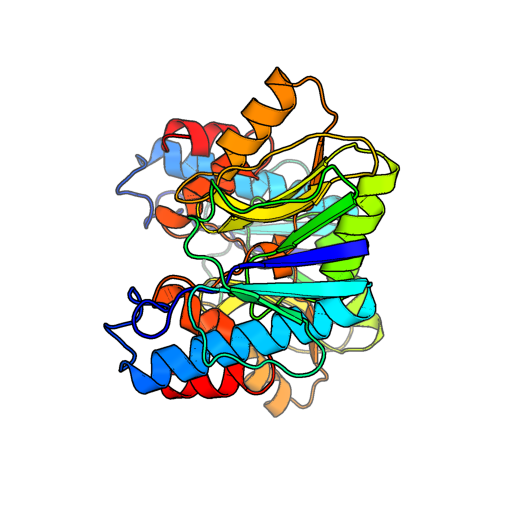3.582 -13.867 5.691 1 98.06 98 ALA B CA 1
ATOM 2237 C C . ALA B 1 98 ? -3.963 -15.211 6.293 1 98.06 98 ALA B C 1
ATOM 2239 O O . ALA B 1 98 ? -5.133 -15.602 6.27 1 98.06 98 ALA B O 1
ATOM 2240 N N . LEU B 1 99 ? -2.967 -15.906 6.895 1 97.56 99 LEU B N 1
ATOM 2241 C CA . LEU B 1 99 ? -3.213 -17.203 7.5 1 97.56 99 LEU B CA 1
ATOM 2242 C C . LEU B 1 99 ? -4.117 -17.078 8.719 1 97.56 99 LEU B C 1
ATOM 2244 O O . LEU B 1 99 ? -4.961 -17.938 8.969 1 97.56 99 LEU B O 1
ATOM 2248 N N . GLU B 1 100 ? -3.924 -15.992 9.477 1 97.5 100 GLU B N 1
ATOM 2249 C CA . GLU B 1 100 ? -4.801 -15.727 10.617 1 97.5 100 GLU B CA 1
ATOM 2250 C C . GLU B 1 100 ? -6.242 -15.516 10.156 1 97.5 100 GLU B C 1
ATOM 2252 O O . GLU B 1 100 ? -7.18 -15.938 10.836 1 97.5 100 GLU B O 1
ATOM 2257 N N . GLY B 1 101 ? -6.375 -14.859 9.047 1 96.62 101 GLY B N 1
ATOM 2258 C CA . GLY B 1 101 ? -7.703 -14.641 8.492 1 96.62 101 GLY B CA 1
ATOM 2259 C C . GLY B 1 101 ? -8.438 -15.93 8.172 1 96.62 101 GLY B C 1
ATOM 2260 O O . GLY B 1 101 ? -9.672 -15.977 8.227 1 96.62 101 GLY B O 1
ATOM 2261 N N . LEU B 1 102 ? -7.734 -16.969 7.902 1 95.38 102 LEU B N 1
ATOM 2262 C CA . LEU B 1 102 ? -8.328 -18.25 7.543 1 95.38 102 LEU B CA 1
ATOM 2263 C C . LEU B 1 102 ? -8.938 -18.938 8.766 1 95.38 102 LEU B C 1
ATOM 2265 O O . LEU B 1 102 ? -9.695 -19.891 8.633 1 95.38 102 LEU B O 1
ATOM 2269 N N . LYS B 1 103 ? -8.578 -18.453 9.883 1 94.62 103 LYS B N 1
ATOM 2270 C CA . LYS B 1 103 ? -9.148 -19.031 11.094 1 94.62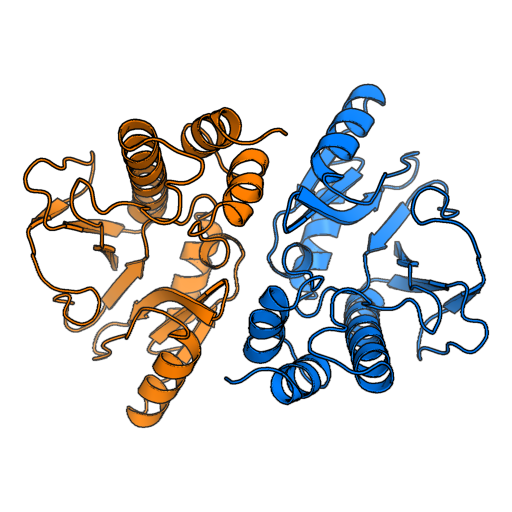 103 LYS B CA 1
ATOM 2271 C C . LYS B 1 103 ? -10.641 -18.703 11.211 1 94.62 103 LYS B C 1
ATOM 2273 O O . LYS B 1 103 ? -11.398 -19.469 11.812 1 94.62 103 LYS B O 1
ATOM 2278 N N . ASP B 1 104 ? -11.047 -17.594 10.578 1 93.81 104 ASP B N 1
ATOM 2279 C CA . ASP B 1 104 ? -12.414 -17.141 10.766 1 93.81 104 ASP B CA 1
ATOM 2280 C C . ASP B 1 104 ? -13.156 -17.062 9.438 1 93.81 104 ASP B C 1
ATOM 2282 O O . ASP B 1 104 ? -14.328 -16.672 9.391 1 93.81 104 ASP B O 1
ATOM 2286 N N . ALA B 1 105 ? -12.484 -17.406 8.32 1 97.62 105 ALA B N 1
ATOM 2287 C CA . ALA B 1 105 ? -13.086 -17.312 6.988 1 97.62 105 ALA B CA 1
ATOM 2288 C C . ALA B 1 105 ? -12.711 -18.516 6.129 1 97.62 105 ALA B C 1
ATOM 2290 O O . ALA B 1 105 ? -11.742 -19.203 6.422 1 97.62 105 ALA B O 1
ATOM 2291 N N . ASP B 1 106 ? -13.516 -18.734 5.141 1 97.38 106 ASP B N 1
ATOM 2292 C CA . ASP B 1 106 ? -13.266 -19.812 4.195 1 97.38 106 ASP B CA 1
ATOM 2293 C C . ASP B 1 106 ? -12.18 -19.422 3.195 1 97.38 106 ASP B C 1
ATOM 2295 O O . ASP B 1 106 ? -11.398 -20.281 2.752 1 97.38 106 ASP B O 1
ATOM 2299 N N . VAL B 1 107 ? -12.195 -18.188 2.84 1 97.88 107 VAL B N 1
ATOM 2300 C CA . VAL B 1 107 ? -11.297 -17.641 1.831 1 97.88 107 VAL B CA 1
ATOM 2301 C C . VAL B 1 107 ? -10.758 -16.297 2.299 1 97.88 107 VAL B C 1
ATOM 2303 O O . VAL B 1 107 ? -11.484 -15.5 2.898 1 97.88 107 VAL B O 1
ATOM 2306 N N . VAL B 1 108 ? -9.508 -16.078 2.115 1 98.44 108 VAL B N 1
ATOM 2307 C CA . VAL B 1 108 ? -8.906 -14.758 2.332 1 98.44 108 VAL B CA 1
ATOM 2308 C C . VAL B 1 108 ? -8.492 -14.156 0.993 1 98.44 108 VAL B C 1
ATOM 2310 O O . VAL B 1 108 ? -7.82 -14.812 0.192 1 98.44 108 VAL B O 1
ATOM 2313 N N . LEU B 1 109 ? -8.953 -12.977 0.75 1 98.62 109 LEU B N 1
ATOM 2314 C CA . LEU B 1 109 ? -8.547 -12.219 -0.428 1 98.62 109 LEU B CA 1
ATOM 2315 C C . LEU B 1 109 ? -7.633 -11.055 -0.041 1 98.62 109 LEU B C 1
ATOM 2317 O O . LEU B 1 109 ? -7.934 -10.312 0.898 1 98.62 109 LEU B O 1
ATOM 2321 N N . CYS B 1 110 ? -6.535 -10.938 -0.713 1 98.75 110 CYS B N 1
ATOM 2322 C CA . CYS B 1 110 ? -5.594 -9.844 -0.541 1 98.75 110 CYS B CA 1
ATOM 2323 C C . CYS B 1 110 ? -5.559 -8.953 -1.778 1 98.75 110 CYS B C 1
ATOM 2325 O O . CYS B 1 110 ? -5 -9.336 -2.807 1 98.75 110 CYS B O 1
ATOM 2327 N N . PRO B 1 111 ? -6.074 -7.754 -1.678 1 98.44 111 PRO B N 1
ATOM 2328 C CA . PRO B 1 111 ? -6.117 -6.867 -2.844 1 98.44 111 PRO B CA 1
ATOM 2329 C C . PRO B 1 111 ? -4.754 -6.266 -3.178 1 98.44 111 PRO B C 1
ATOM 2331 O O . PRO B 1 111 ? -3.92 -6.086 -2.289 1 98.44 111 PRO B O 1
ATOM 2334 N N . SER B 1 112 ? -4.555 -6.008 -4.461 1 97.69 112 SER B N 1
ATOM 2335 C CA . SER B 1 112 ? -3.383 -5.289 -4.945 1 97.69 112 SER B CA 1
ATOM 2336 C C . SER B 1 112 ? -3.77 -3.951 -5.57 1 97.69 112 SER B C 1
ATOM 2338 O O . SER B 1 112 ? -4.945 -3.584 -5.582 1 97.69 112 SER B O 1
ATOM 2340 N N . ARG B 1 113 ? -2.799 -3.18 -6.078 1 95.69 113 ARG B N 1
ATOM 2341 C CA . ARG B 1 113 ? -3.025 -1.888 -6.719 1 95.69 113 ARG B CA 1
ATOM 2342 C C . ARG B 1 113 ? -4.012 -2.016 -7.875 1 95.69 113 ARG B C 1
ATOM 2344 O O . ARG B 1 113 ? -4.09 -3.064 -8.523 1 95.69 113 ARG B O 1
ATOM 2351 N N . ARG B 1 114 ? -4.773 -0.976 -8.023 1 94.44 114 ARG B N 1
ATOM 2352 C CA . ARG B 1 114 ? -5.629 -0.82 -9.195 1 94.44 114 ARG B CA 1
ATOM 2353 C C . ARG B 1 114 ? -6.691 -1.91 -9.242 1 94.44 114 ARG B C 1
ATOM 2355 O O . ARG B 1 114 ? -7.043 -2.393 -10.32 1 94.44 114 ARG B O 1
ATOM 2362 N N . GLY B 1 115 ? -7.035 -2.369 -8.102 1 95.88 115 GLY B N 1
ATOM 2363 C CA . GLY B 1 115 ? -8.188 -3.242 -7.977 1 95.88 115 GLY B CA 1
ATOM 2364 C C . GLY B 1 115 ? -7.867 -4.699 -8.234 1 95.88 115 GLY B C 1
ATOM 2365 O O . GLY B 1 115 ? -8.773 -5.523 -8.406 1 95.88 115 GLY B O 1
ATOM 2366 N N . GLY B 1 116 ? -6.625 -5.07 -8.289 1 96.62 116 GLY B N 1
ATOM 2367 C CA . GLY B 1 116 ? -6.246 -6.449 -8.539 1 96.62 116 GLY B CA 1
ATOM 2368 C C . GLY B 1 116 ? -6.285 -7.316 -7.297 1 96.62 116 GLY B C 1
ATOM 2369 O O . GLY B 1 116 ? -6.762 -6.883 -6.246 1 96.62 116 GLY B O 1
ATOM 2370 N N . THR B 1 117 ? -5.938 -8.555 -7.453 1 97.88 117 THR B N 1
ATOM 2371 C CA . THR B 1 117 ? -5.789 -9.531 -6.379 1 97.88 117 THR B CA 1
ATOM 2372 C C . THR B 1 117 ? -4.398 -10.156 -6.406 1 97.88 117 THR B C 1
ATOM 2374 O O . THR B 1 117 ? -3.994 -10.742 -7.414 1 97.88 117 THR B O 1
ATOM 2377 N N . SER B 1 118 ? -3.684 -10.031 -5.281 1 98.19 118 SER B N 1
ATOM 2378 C CA . SER B 1 118 ? -2.312 -10.523 -5.293 1 98.19 118 SER B CA 1
ATOM 2379 C C . SER B 1 118 ? -2.162 -11.75 -4.398 1 98.19 118 SER B C 1
ATOM 2381 O O . SER B 1 118 ? -1.147 -12.445 -4.457 1 98.19 118 SER B O 1
ATOM 2383 N N . GLY B 1 119 ? -3.145 -12.023 -3.561 1 98.31 119 GLY B N 1
ATOM 2384 C CA . GLY B 1 119 ? -3.162 -13.203 -2.713 1 98.31 119 GLY B CA 1
ATOM 2385 C C . GLY B 1 119 ? -4.551 -13.789 -2.529 1 98.31 119 GLY B C 1
ATOM 2386 O O . GLY B 1 119 ? -5.527 -13.047 -2.387 1 98.31 119 GLY B O 1
ATOM 2387 N N . VAL B 1 120 ? -4.637 -15.062 -2.598 1 98 120 VAL B N 1
ATOM 2388 C CA . VAL B 1 120 ? -5.848 -15.82 -2.301 1 98 120 VAL B CA 1
ATOM 2389 C C . VAL B 1 120 ? -5.5 -17.031 -1.444 1 98 120 VAL B C 1
ATOM 2391 O O . VAL B 1 120 ? -4.66 -17.859 -1.83 1 98 120 VAL B O 1
ATOM 2394 N N . PHE B 1 121 ? -6.09 -17.078 -0.347 1 97.94 121 PHE B N 1
ATOM 2395 C CA . PHE B 1 121 ? -5.895 -18.203 0.559 1 97.94 121 PHE B CA 1
ATOM 2396 C C . PHE B 1 121 ? -7.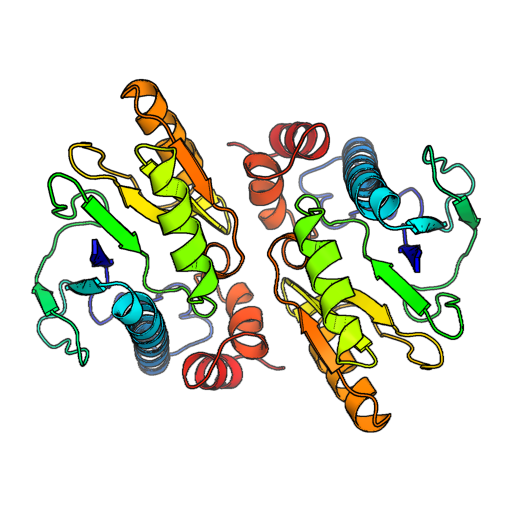207 -18.953 0.801 1 97.94 121 PHE B C 1
ATOM 2398 O O . PHE B 1 121 ? -8.227 -18.328 1.107 1 97.94 121 PHE B O 1
ATOM 2405 N N . VAL B 1 122 ? -7.152 -20.219 0.67 1 97.25 122 VAL B N 1
ATOM 2406 C CA . VAL B 1 122 ? -8.367 -21.031 0.76 1 97.25 122 VAL B CA 1
ATOM 2407 C C . VAL B 1 122 ? -8.195 -22.094 1.841 1 97.25 122 VAL B C 1
ATOM 2409 O O . VAL B 1 122 ? -7.176 -22.781 1.89 1 97.25 122 VAL B O 1
ATOM 2412 N N . ARG B 1 123 ? -9.195 -22.188 2.637 1 95.31 123 ARG B N 1
ATOM 2413 C CA . ARG B 1 123 ? -9.172 -23.141 3.744 1 95.31 123 ARG B CA 1
ATOM 2414 C C . ARG B 1 123 ? -9.453 -24.547 3.256 1 95.31 123 ARG B C 1
ATOM 2416 O O . ARG B 1 123 ? -10 -24.75 2.168 1 95.31 123 ARG B O 1
ATOM 2423 N N . LYS B 1 124 ? -9.07 -25.5 4.102 1 91.94 124 LYS B N 1
ATOM 2424 C CA . LYS B 1 124 ? -9.32 -26.906 3.793 1 91.94 124 LYS B CA 1
ATOM 2425 C C . LYS B 1 124 ? -10.812 -27.156 3.59 1 91.94 124 LYS B C 1
ATOM 2427 O O . LYS B 1 124 ? -11.641 -26.672 4.359 1 91.94 124 LYS B O 1
ATOM 2432 N N . GLY B 1 125 ? -11.086 -27.906 2.516 1 90.06 125 GLY B N 1
ATOM 2433 C CA . GLY B 1 125 ? -12.453 -28.328 2.275 1 90.06 125 GLY B CA 1
ATOM 2434 C C . GLY B 1 125 ? -13.266 -27.312 1.493 1 90.06 125 GLY B C 1
ATOM 2435 O O . GLY B 1 125 ? -14.43 -27.547 1.172 1 90.06 125 GLY B O 1
ATOM 2436 N N . VAL B 1 126 ? -12.734 -26.172 1.199 1 93 126 VAL B N 1
ATOM 2437 C CA . VAL B 1 126 ? -13.438 -25.109 0.466 1 93 126 VAL B CA 1
ATOM 2438 C C . VAL B 1 126 ? -13 -25.125 -0.997 1 93 126 VAL B C 1
ATOM 2440 O O . VAL B 1 126 ? -11.805 -25.219 -1.294 1 93 126 VAL B O 1
ATOM 2443 N N . ARG B 1 127 ? -14 -25.156 -1.862 1 92.62 127 ARG B N 1
ATOM 2444 C CA . ARG B 1 127 ? -13.719 -25.031 -3.287 1 92.62 127 ARG B CA 1
ATOM 2445 C C . ARG B 1 127 ? -13.883 -23.578 -3.748 1 92.62 127 ARG B C 1
ATOM 2447 O O . ARG B 1 127 ? -14.992 -23.062 -3.77 1 92.62 127 ARG B O 1
ATOM 2454 N N . PHE B 1 128 ? -12.789 -22.953 -4.133 1 94.25 128 PHE B N 1
ATOM 2455 C CA . PHE B 1 128 ? -12.812 -21.562 -4.613 1 94.25 128 PHE B CA 1
ATOM 2456 C C . PHE B 1 128 ? -11.758 -21.359 -5.695 1 94.25 128 PHE B C 1
ATOM 2458 O O . PHE B 1 128 ? -10.578 -21.656 -5.488 1 94.25 128 PHE B O 1
ATOM 2465 N N . ARG B 1 129 ? -12.195 -20.922 -6.789 1 92.88 129 ARG B N 1
ATOM 2466 C CA . ARG B 1 129 ? -11.312 -20.594 -7.906 1 92.88 129 ARG B CA 1
ATOM 2467 C C . ARG B 1 129 ? -11.32 -19.094 -8.203 1 92.88 129 ARG B C 1
ATOM 2469 O O . ARG B 1 129 ? -12.281 -18.578 -8.773 1 92.88 129 ARG B O 1
ATOM 2476 N N . PRO B 1 130 ? -10.203 -18.469 -7.91 1 94.5 130 PRO B N 1
ATOM 2477 C CA . PRO B 1 130 ? -10.172 -17.016 -8.133 1 94.5 130 PRO B CA 1
ATOM 2478 C C . PRO B 1 130 ? -10.031 -16.656 -9.602 1 94.5 130 PRO B C 1
ATOM 2480 O O . PRO B 1 130 ? -9.672 -17.5 -10.43 1 94.5 130 PRO B O 1
ATOM 2483 N N . THR B 1 131 ? -10.375 -15.398 -9.859 1 94.06 131 THR B N 1
ATOM 2484 C CA . THR B 1 131 ? -10.07 -14.797 -11.156 1 94.06 131 THR B CA 1
ATOM 2485 C C . THR B 1 131 ? -8.984 -13.727 -11.016 1 94.06 131 THR B C 1
ATOM 2487 O O . THR B 1 131 ? -8.766 -13.195 -9.922 1 94.06 131 THR B O 1
ATOM 2490 N N . PHE B 1 132 ? -8.281 -13.484 -12.109 1 92.06 132 PHE B N 1
ATOM 2491 C CA . PHE B 1 132 ? -7.176 -12.539 -12.094 1 92.06 132 PHE B CA 1
ATOM 2492 C C . PHE B 1 132 ? -7.266 -11.57 -13.266 1 92.06 132 PHE B C 1
ATOM 2494 O O . PHE B 1 132 ? -8.164 -11.688 -14.109 1 92.06 132 PHE B O 1
ATOM 2501 N N . GLY B 1 133 ? -6.371 -10.578 -13.18 1 88.38 133 GLY B N 1
ATOM 2502 C CA . GLY B 1 133 ? -6.34 -9.586 -14.242 1 88.38 133 GLY B CA 1
ATOM 2503 C C . GLY B 1 133 ? -7.293 -8.43 -14.008 1 88.38 133 GLY B C 1
ATOM 2504 O O . GLY B 1 133 ? -8.383 -8.609 -13.461 1 88.38 133 GLY B O 1
ATOM 2505 N N . GLY B 1 134 ? -6.809 -7.211 -14.453 1 88.81 134 GLY B N 1
ATOM 2506 C CA . GLY B 1 134 ? -7.637 -6.023 -14.289 1 88.81 134 GLY B CA 1
ATOM 2507 C C . GLY B 1 134 ? -8.156 -5.848 -12.875 1 88.81 134 GLY B C 1
ATOM 2508 O O . GLY B 1 134 ? -7.402 -5.98 -11.914 1 88.81 134 GLY B O 1
ATOM 2509 N N . VAL B 1 135 ? -9.438 -5.496 -12.836 1 94.38 135 VAL B N 1
ATOM 2510 C CA . VAL B 1 135 ? -10.086 -5.25 -11.555 1 94.38 135 VAL B CA 1
ATOM 2511 C C . VAL B 1 135 ? -10.664 -6.555 -11.016 1 94.38 135 VAL B C 1
ATOM 2513 O O . VAL B 1 135 ? -11.891 -6.723 -10.953 1 94.38 135 VAL B O 1
ATOM 2516 N N . SER B 1 136 ? -9.773 -7.43 -10.602 1 96.94 136 SER B N 1
ATOM 2517 C CA . SER B 1 136 ? -10.164 -8.789 -10.234 1 96.94 136 SER B CA 1
ATOM 2518 C C . SER B 1 136 ? -10.688 -8.844 -8.805 1 96.94 136 SER B C 1
ATOM 2520 O O . SER B 1 136 ? -11.484 -9.719 -8.461 1 96.94 136 SER B O 1
ATOM 2522 N N . PHE B 1 137 ? -10.344 -7.949 -7.938 1 97.69 137 PHE B N 1
ATOM 2523 C CA . PHE B 1 137 ? -10.688 -8.023 -6.52 1 97.69 137 PHE B CA 1
ATOM 2524 C C . PHE B 1 137 ? -12.203 -8.008 -6.328 1 97.69 137 PHE B C 1
ATOM 2526 O O . PHE B 1 137 ? -12.766 -8.93 -5.746 1 97.69 137 PHE B O 1
ATOM 2533 N N . PRO B 1 138 ? -12.867 -7.031 -6.891 1 96.81 138 PRO B N 1
ATOM 2534 C CA . PRO B 1 138 ? -14.32 -7.062 -6.734 1 96.81 138 PRO B CA 1
ATOM 2535 C C . PRO B 1 138 ? -14.961 -8.281 -7.402 1 96.81 138 PRO B C 1
ATOM 2537 O O . PRO B 1 138 ? -15.984 -8.789 -6.926 1 96.81 138 PRO B O 1
ATOM 2540 N N . ARG B 1 139 ? -14.406 -8.727 -8.484 1 97.19 139 ARG B N 1
ATOM 2541 C CA . ARG B 1 139 ? -14.93 -9.93 -9.133 1 97.19 139 ARG B CA 1
ATOM 2542 C C . ARG B 1 139 ? -14.805 -11.141 -8.227 1 97.19 139 ARG B C 1
ATOM 2544 O O . ARG B 1 139 ? -15.719 -11.969 -8.156 1 97.19 139 ARG B O 1
ATOM 2551 N N . ASN B 1 140 ? -13.656 -11.258 -7.523 1 98 140 ASN B N 1
ATOM 2552 C CA . ASN B 1 140 ? -13.461 -12.375 -6.605 1 98 140 ASN B CA 1
ATOM 2553 C C . ASN B 1 140 ? -14.391 -12.281 -5.398 1 98 140 ASN B C 1
ATOM 2555 O O . ASN B 1 140 ? -14.859 -13.297 -4.887 1 98 140 ASN B O 1
ATOM 2559 N N . LEU B 1 141 ? -14.656 -11.094 -4.949 1 97.38 141 LEU B N 1
ATOM 2560 C CA . LEU B 1 141 ? -15.609 -10.906 -3.865 1 97.38 141 LEU B CA 1
ATOM 2561 C C . LEU B 1 141 ? -17 -11.391 -4.277 1 97.38 141 LEU B C 1
ATOM 2563 O O . LEU B 1 141 ? -17.656 -12.125 -3.527 1 97.38 141 LEU B O 1
ATOM 2567 N N . ARG B 1 142 ? -17.391 -10.977 -5.438 1 96.88 142 ARG B N 1
ATOM 2568 C CA . ARG B 1 142 ? -18.688 -11.375 -5.945 1 96.88 142 ARG B CA 1
ATOM 2569 C C . ARG B 1 142 ? -18.781 -12.883 -6.125 1 96.88 142 ARG B C 1
ATOM 2571 O O . ARG B 1 142 ? -19.812 -13.492 -5.832 1 96.88 142 ARG B O 1
ATOM 2578 N N . ARG B 1 143 ? -17.75 -13.398 -6.637 1 96.38 143 ARG B N 1
ATOM 2579 C CA . ARG B 1 143 ? -17.688 -14.844 -6.828 1 96.38 143 ARG B CA 1
ATOM 2580 C C . ARG B 1 143 ? -17.859 -15.578 -5.5 1 96.38 143 ARG B C 1
ATOM 2582 O O . ARG B 1 143 ? -18.609 -16.562 -5.422 1 96.38 143 ARG B O 1
ATOM 2589 N N . ALA B 1 144 ? -17.156 -15.148 -4.504 1 96.88 144 ALA B N 1
ATOM 2590 C CA . ALA B 1 144 ? -17.281 -15.75 -3.182 1 96.88 144 ALA B CA 1
ATOM 2591 C C . ALA B 1 144 ? -18.703 -15.625 -2.65 1 96.88 144 ALA B C 1
ATOM 2593 O O . ALA B 1 144 ? -19.25 -16.578 -2.096 1 96.88 144 ALA B O 1
ATOM 2594 N N . GLU B 1 145 ? -19.266 -14.469 -2.818 1 96.56 145 GLU B N 1
ATOM 2595 C CA . GLU B 1 145 ? -20.641 -14.234 -2.393 1 96.56 145 GLU B CA 1
ATOM 2596 C C . GLU B 1 145 ? -21.609 -15.195 -3.08 1 96.56 145 GLU B C 1
ATOM 2598 O O . GLU B 1 145 ? -22.453 -15.805 -2.428 1 96.56 145 GLU B O 1
ATOM 2603 N N . LYS B 1 146 ? -21.453 -15.305 -4.324 1 96.81 146 LYS B N 1
ATOM 2604 C CA . LYS B 1 146 ? -22.312 -16.188 -5.109 1 96.81 146 LYS B CA 1
ATOM 2605 C C . LYS B 1 146 ? -22.172 -17.641 -4.648 1 96.81 146 LYS B C 1
ATOM 2607 O O . LYS B 1 146 ? -23.141 -18.406 -4.68 1 96.81 146 LYS B O 1
ATOM 2612 N N . GLN B 1 147 ? -20.969 -18 -4.238 1 95.94 147 GLN B N 1
ATOM 2613 C CA . GLN B 1 147 ? -20.703 -19.359 -3.809 1 95.94 147 GLN B CA 1
ATOM 2614 C C . GLN B 1 147 ? -21.094 -19.578 -2.35 1 95.94 147 GLN B C 1
ATOM 2616 O O . GLN B 1 147 ? -21.078 -20.703 -1.855 1 95.94 147 GLN B O 1
ATOM 2621 N N . GLY B 1 148 ? -21.344 -18.562 -1.644 1 96.44 148 GLY B N 1
ATOM 2622 C CA . GLY B 1 148 ? -21.75 -18.656 -0.251 1 96.44 148 GLY B CA 1
ATOM 2623 C C . GLY B 1 148 ? -20.594 -18.938 0.692 1 96.44 148 GLY B C 1
ATOM 2624 O O . GLY B 1 148 ? -20.781 -19.562 1.743 1 96.44 148 GLY B O 1
ATOM 2625 N N . VAL B 1 149 ? -19.438 -18.625 0.263 1 95.69 149 VAL B N 1
ATOM 2626 C CA . VAL B 1 149 ? -18.297 -18.859 1.137 1 95.69 149 VAL B CA 1
ATOM 2627 C C . VAL B 1 149 ? -17.953 -17.578 1.902 1 95.69 149 VAL B C 1
ATOM 2629 O O . VAL B 1 149 ? -18.078 -16.469 1.364 1 95.69 149 VAL B O 1
ATOM 2632 N N . GLU B 1 150 ? -17.516 -17.734 3.062 1 97.31 150 GLU B N 1
ATOM 2633 C CA . GLU B 1 150 ? -17.125 -16.594 3.906 1 97.31 150 GLU B CA 1
ATOM 2634 C C . GLU B 1 150 ? -15.758 -16.062 3.516 1 97.31 150 GLU B C 1
ATOM 2636 O O . GLU B 1 150 ? -14.797 -16.828 3.391 1 97.31 150 GLU B O 1
ATOM 2641 N N . VAL B 1 151 ? -15.703 -14.719 3.385 1 98.25 151 VAL B N 1
ATOM 2642 C CA . VAL B 1 151 ? -14.461 -14.117 2.924 1 98.25 151 VAL B CA 1
ATOM 2643 C C . VAL B 1 151 ? -13.93 -13.148 3.98 1 98.25 151 VAL B C 1
ATOM 2645 O O . VAL B 1 151 ? -14.703 -12.406 4.59 1 98.25 151 VAL B O 1
ATOM 2648 N N . ALA B 1 152 ? -12.664 -13.242 4.23 1 98.19 152 ALA B N 1
ATOM 2649 C CA . ALA B 1 152 ? -11.938 -12.18 4.91 1 98.19 152 ALA B CA 1
ATOM 2650 C C . ALA B 1 152 ? -11.016 -11.438 3.941 1 98.19 152 ALA B C 1
ATOM 2652 O O . ALA B 1 152 ? -10.422 -12.055 3.051 1 98.19 152 ALA B O 1
ATOM 2653 N N . VAL B 1 153 ? -10.938 -10.156 4.098 1 97.94 153 VAL B N 1
ATOM 2654 C CA . VAL B 1 153 ? -10.047 -9.344 3.279 1 97.94 153 VAL B CA 1
ATOM 2655 C C . VAL B 1 153 ? -8.852 -8.891 4.113 1 97.94 153 VAL B C 1
ATOM 2657 O O . VAL B 1 153 ? -9.023 -8.297 5.184 1 97.94 153 VAL B O 1
ATOM 2660 N N . VAL B 1 154 ? -7.699 -9.211 3.668 1 97.94 154 VAL B N 1
ATOM 2661 C CA . VAL B 1 154 ? -6.477 -8.758 4.324 1 97.94 154 VAL B CA 1
ATOM 2662 C C . VAL B 1 154 ? -5.832 -7.645 3.506 1 97.94 154 VAL B C 1
ATOM 2664 O O . VAL B 1 154 ? -5.289 -7.891 2.428 1 97.94 154 VAL B O 1
ATOM 2667 N N . LYS B 1 155 ? -5.949 -6.457 4.062 1 97.62 155 LYS B N 1
ATOM 2668 C CA . LYS B 1 155 ? -5.312 -5.281 3.471 1 97.62 155 LYS B CA 1
ATOM 2669 C C . LYS B 1 155 ? -3.918 -5.062 4.051 1 97.62 155 LYS B C 1
ATOM 2671 O O . LYS B 1 155 ? -3.773 -4.785 5.246 1 97.62 155 LYS B O 1
ATOM 2676 N N . SER B 1 156 ? -2.869 -5.277 3.246 1 97.88 156 SER B N 1
ATOM 2677 C CA . SER B 1 156 ? -1.501 -5.051 3.701 1 97.88 156 SER B CA 1
ATOM 2678 C C . SER B 1 156 ? -0.625 -4.52 2.574 1 97.88 156 SER B C 1
ATOM 2680 O O . SER B 1 156 ? -0.897 -4.77 1.397 1 97.88 156 SER B O 1
ATOM 2682 N N . LEU B 1 157 ? 0.363 -3.789 2.947 1 98.25 157 LEU B N 1
ATOM 2683 C CA . LEU B 1 157 ? 1.256 -3.188 1.961 1 98.25 157 LEU B CA 1
ATOM 2684 C C . LEU B 1 157 ? 1.937 -4.262 1.119 1 98.25 157 LEU B C 1
ATOM 2686 O O . LEU B 1 157 ? 2.094 -4.098 -0.093 1 98.25 157 LEU B O 1
ATOM 2690 N N . GLY B 1 158 ? 2.357 -5.312 1.749 1 98.31 158 GLY B N 1
ATOM 2691 C CA . GLY B 1 158 ? 3.076 -6.379 1.073 1 98.31 158 GLY B CA 1
ATOM 2692 C C . GLY B 1 158 ? 2.295 -6.992 -0.073 1 98.31 158 GLY B C 1
ATOM 2693 O O . GLY B 1 158 ? 2.865 -7.316 -1.118 1 98.31 158 GLY B O 1
ATOM 2694 N N . PHE B 1 159 ? 0.97 -7.168 0.078 1 98.56 159 PHE B N 1
ATOM 2695 C CA . PHE B 1 159 ? 0.12 -7.719 -0.971 1 98.56 159 PHE B CA 1
ATOM 2696 C C . PHE B 1 159 ? -0.32 -6.625 -1.939 1 98.56 159 PHE B C 1
ATOM 2698 O O . PHE B 1 159 ? -0.636 -6.906 -3.098 1 98.56 159 PHE B O 1
ATOM 2705 N N . PHE B 1 160 ? -0.281 -5.414 -1.507 1 98.44 160 PHE B N 1
ATOM 2706 C CA . PHE B 1 160 ? -0.863 -4.305 -2.254 1 98.44 160 PHE B CA 1
ATOM 2707 C C . PHE B 1 160 ? 0.124 -3.768 -3.281 1 98.44 160 PHE B C 1
ATOM 2709 O O . PHE B 1 160 ? -0.26 -3.438 -4.406 1 98.44 160 PHE B O 1
ATOM 2716 N N . ALA B 1 161 ? 1.374 -3.699 -2.943 1 97.69 161 ALA B N 1
ATOM 2717 C CA . ALA B 1 161 ? 2.355 -2.951 -3.725 1 97.69 161 ALA B CA 1
ATOM 2718 C C . ALA B 1 161 ? 3.02 -3.842 -4.77 1 97.69 161 ALA B C 1
ATOM 2720 O O . ALA B 1 161 ? 4.25 -3.924 -4.832 1 97.69 161 ALA B O 1
ATOM 2721 N N . ASP B 1 162 ? 2.244 -4.355 -5.598 1 97.19 162 ASP B N 1
ATOM 2722 C CA . ASP B 1 162 ? 2.82 -5.082 -6.727 1 97.19 162 ASP B CA 1
ATOM 2723 C C . ASP B 1 162 ? 3.469 -4.125 -7.723 1 97.19 162 ASP B C 1
ATOM 2725 O O . ASP B 1 162 ? 3.24 -2.916 -7.668 1 97.19 162 ASP B O 1
ATOM 2729 N N . VAL B 1 163 ? 4.359 -4.66 -8.602 1 97.12 163 VAL B N 1
ATOM 2730 C CA . VAL B 1 163 ? 5.039 -3.852 -9.609 1 97.12 163 VAL B CA 1
ATOM 2731 C C . VAL B 1 163 ? 4.578 -4.273 -11 1 97.12 163 VAL B C 1
ATOM 2733 O O . VAL B 1 163 ? 4.898 -5.371 -11.461 1 97.12 163 VAL B O 1
ATOM 2736 N N . ASP B 1 164 ? 3.902 -3.361 -11.648 1 93.44 164 ASP B N 1
ATOM 2737 C CA . ASP B 1 164 ? 3.391 -3.682 -12.977 1 93.44 164 ASP B CA 1
ATOM 2738 C C . ASP B 1 164 ? 3.766 -2.596 -13.984 1 93.44 164 ASP B C 1
ATOM 2740 O O . ASP B 1 164 ? 3.967 -2.883 -15.172 1 93.44 164 ASP B O 1
ATOM 2744 N N . GLU B 1 165 ? 3.818 -1.359 -13.523 1 94.44 165 GLU B N 1
ATOM 2745 C CA . GLU B 1 165 ? 4.078 -0.196 -14.367 1 94.44 165 GLU B CA 1
ATOM 2746 C C . GLU B 1 165 ? 5.344 0.533 -13.93 1 94.44 165 GLU B C 1
ATOM 2748 O O . GLU B 1 165 ? 5.801 0.369 -12.789 1 94.44 165 GLU B O 1
ATOM 2753 N N . PRO B 1 166 ? 5.879 1.336 -14.883 1 95.12 166 PRO B N 1
ATOM 2754 C CA . PRO B 1 166 ? 7.102 2.064 -14.539 1 95.12 166 PRO B CA 1
ATOM 2755 C C . PRO B 1 166 ? 6.957 2.891 -13.266 1 95.12 166 PRO B C 1
ATOM 2757 O O . PRO B 1 166 ? 7.895 2.977 -12.469 1 95.12 166 PRO B O 1
ATOM 2760 N N . GLU B 1 167 ? 5.758 3.395 -13 1 92.38 167 GLU B N 1
ATOM 2761 C CA . GLU B 1 167 ? 5.531 4.246 -11.844 1 92.38 167 GLU B CA 1
ATOM 2762 C C . GLU B 1 167 ? 5.656 3.453 -10.539 1 92.38 167 GLU B C 1
ATOM 2764 O O . GLU B 1 167 ? 5.844 4.035 -9.469 1 92.38 167 GLU B O 1
ATOM 2769 N N . ASP B 1 168 ? 5.559 2.154 -10.633 1 96 168 ASP B N 1
ATOM 2770 C CA . ASP B 1 168 ? 5.633 1.297 -9.453 1 96 168 ASP B CA 1
ATOM 2771 C C . ASP B 1 168 ? 7.082 1.063 -9.031 1 96 168 ASP B C 1
ATOM 2773 O O . ASP B 1 168 ? 7.344 0.62 -7.914 1 96 168 ASP B O 1
ATOM 2777 N N . LEU B 1 169 ? 8.016 1.375 -9.961 1 96.88 169 LEU B N 1
ATOM 2778 C CA . LEU B 1 169 ? 9.414 0.992 -9.758 1 96.88 169 LEU B CA 1
ATOM 2779 C C . LEU B 1 169 ? 10.047 1.817 -8.648 1 96.88 169 LEU B C 1
ATOM 2781 O O . LEU B 1 169 ? 10.914 1.326 -7.922 1 96.88 169 LEU B O 1
ATOM 2785 N N . LEU B 1 170 ? 9.633 3.004 -8.562 1 96 170 LEU B N 1
ATOM 2786 C CA . LEU B 1 170 ? 10.211 3.869 -7.539 1 96 170 LEU B CA 1
ATOM 2787 C C . LEU B 1 170 ? 9.961 3.311 -6.145 1 96 170 LEU B C 1
ATOM 2789 O O . LEU B 1 170 ? 10.852 3.314 -5.293 1 96 170 LEU B O 1
ATOM 2793 N N . ASP B 1 171 ? 8.734 2.836 -5.945 1 96.94 171 ASP B N 1
ATOM 2794 C CA . ASP B 1 171 ? 8.406 2.229 -4.66 1 96.94 171 ASP B CA 1
ATOM 2795 C C . ASP B 1 171 ? 9.273 1.001 -4.395 1 96.94 171 ASP B C 1
ATOM 2797 O O . ASP B 1 171 ? 9.766 0.811 -3.279 1 96.94 171 ASP B O 1
ATOM 2801 N N . ALA B 1 172 ? 9.469 0.198 -5.395 1 97.25 172 ALA B N 1
ATOM 2802 C CA . ALA B 1 172 ? 10.32 -0.98 -5.262 1 97.25 172 ALA B CA 1
ATOM 2803 C C . ALA B 1 172 ? 11.766 -0.582 -4.98 1 97.25 172 ALA B C 1
ATOM 2805 O O . ALA B 1 172 ? 12.453 -1.233 -4.191 1 97.25 172 ALA B O 1
ATOM 2806 N N . ALA B 1 173 ? 12.234 0.47 -5.613 1 97.19 173 ALA B N 1
ATOM 2807 C CA . ALA B 1 173 ? 13.602 0.957 -5.457 1 97.19 173 ALA B CA 1
ATOM 2808 C C . ALA B 1 173 ? 13.852 1.442 -4.031 1 97.19 173 ALA B C 1
ATOM 2810 O O . ALA B 1 173 ? 14.922 1.224 -3.471 1 97.19 173 ALA B O 1
ATOM 2811 N N . LEU B 1 174 ? 12.844 2.033 -3.461 1 96.69 174 LEU B N 1
ATOM 2812 C CA . LEU B 1 174 ? 13.016 2.721 -2.186 1 96.69 174 LEU B CA 1
ATOM 2813 C C . LEU B 1 174 ? 12.688 1.795 -1.02 1 96.69 174 LEU B C 1
ATOM 2815 O O . LEU B 1 174 ? 13.273 1.914 0.058 1 96.69 174 LEU B O 1
ATOM 2819 N N . LEU B 1 175 ? 11.719 0.864 -1.276 1 97 175 LEU B N 1
ATOM 2820 C CA . LEU B 1 175 ? 11.188 0.125 -0.138 1 97 175 LEU B CA 1
ATOM 2821 C C . LEU B 1 175 ? 11.477 -1.366 -0.273 1 97 175 LEU B C 1
ATOM 2823 O O . LEU B 1 175 ? 11.352 -2.117 0.697 1 97 175 LEU B O 1
ATOM 2827 N N . GLY B 1 176 ? 11.773 -1.725 -1.491 1 94.12 176 GLY B N 1
ATOM 2828 C CA . GLY B 1 176 ? 12.078 -3.129 -1.711 1 94.12 176 GLY B CA 1
ATOM 2829 C C . GLY B 1 176 ? 13.375 -3.57 -1.052 1 94.12 176 GLY B C 1
ATOM 2830 O O . GLY B 1 176 ? 14.102 -2.748 -0.497 1 94.12 176 GLY B O 1
ATOM 2831 N N . ARG B 1 177 ? 13.586 -4.863 -0.99 1 86.62 177 ARG B N 1
ATOM 2832 C CA . ARG B 1 177 ? 14.797 -5.375 -0.352 1 86.62 177 ARG B CA 1
ATOM 2833 C C . ARG B 1 177 ? 15.719 -6.031 -1.374 1 86.62 177 ARG B C 1
ATOM 2835 O O . ARG B 1 177 ? 15.273 -6.457 -2.439 1 86.62 177 ARG B O 1
ATOM 2842 N N . ARG B 1 178 ? 16.984 -6.008 -0.995 1 89.5 178 ARG B N 1
ATOM 2843 C CA . ARG B 1 178 ? 18.031 -6.82 -1.618 1 89.5 178 ARG B CA 1
ATOM 2844 C C . ARG B 1 178 ? 18.078 -6.578 -3.123 1 89.5 178 ARG B C 1
ATOM 2846 O O . ARG B 1 178 ? 18.172 -5.434 -3.572 1 89.5 178 ARG B O 1
ATOM 2853 N N . GLU B 1 179 ? 18.016 -7.676 -3.814 1 95.31 179 GLU B N 1
ATOM 2854 C CA . GLU B 1 179 ? 18.219 -7.707 -5.258 1 95.31 179 GLU B CA 1
ATOM 2855 C C . GLU B 1 179 ? 17.141 -6.93 -5.996 1 95.31 179 GLU B C 1
ATOM 2857 O O . GLU B 1 179 ? 17.422 -6.238 -6.977 1 95.31 179 GLU B O 1
ATOM 2862 N N . VAL B 1 180 ? 15.953 -6.906 -5.453 1 97.19 180 VAL B N 1
ATOM 2863 C CA . VAL B 1 180 ? 14.836 -6.223 -6.098 1 97.19 180 VAL B CA 1
ATOM 2864 C C . VAL B 1 180 ? 15.086 -4.715 -6.094 1 97.19 180 VAL B C 1
ATOM 2866 O O . VAL B 1 180 ? 15 -4.062 -7.137 1 97.19 180 VAL B O 1
ATOM 2869 N N . ALA B 1 181 ? 15.422 -4.191 -4.98 1 97.25 181 ALA B N 1
ATOM 2870 C CA . ALA B 1 181 ? 15.688 -2.762 -4.852 1 97.25 181 ALA B CA 1
ATOM 2871 C C . ALA B 1 181 ? 16.875 -2.346 -5.723 1 97.25 181 ALA B C 1
ATOM 2873 O O . ALA B 1 181 ? 16.828 -1.298 -6.371 1 97.25 181 ALA B O 1
ATOM 2874 N N . LYS B 1 182 ? 17.906 -3.193 -5.727 1 97 182 LYS B N 1
ATOM 2875 C CA . LYS B 1 182 ? 19.094 -2.893 -6.512 1 97 182 LYS B CA 1
ATOM 2876 C C . LYS B 1 182 ? 18.766 -2.764 -7.992 1 97 182 LYS B C 1
ATOM 2878 O O . LYS B 1 182 ? 19.188 -1.806 -8.648 1 97 182 LYS B O 1
ATOM 2883 N N . ILE B 1 183 ? 18.016 -3.686 -8.484 1 97.62 183 ILE B N 1
ATOM 2884 C CA . ILE B 1 183 ? 17.672 -3.66 -9.906 1 97.62 183 ILE B CA 1
ATOM 2885 C C . ILE B 1 183 ? 16.781 -2.461 -10.195 1 97.62 183 ILE B C 1
ATOM 2887 O O . ILE B 1 183 ? 16.984 -1.74 -11.172 1 97.62 183 ILE B O 1
ATOM 2891 N N . ALA B 1 184 ? 15.766 -2.236 -9.344 1 97.38 184 ALA B N 1
ATOM 2892 C CA . ALA B 1 184 ? 14.875 -1.094 -9.531 1 97.38 184 ALA B CA 1
ATOM 2893 C C . ALA B 1 184 ? 15.656 0.217 -9.523 1 97.38 184 ALA B C 1
ATOM 2895 O O . ALA B 1 184 ? 15.391 1.105 -10.336 1 97.38 184 ALA B O 1
ATOM 2896 N N . ARG B 1 185 ? 16.641 0.356 -8.703 1 96.19 185 ARG B N 1
ATOM 2897 C CA . ARG B 1 185 ? 17.438 1.574 -8.586 1 96.19 185 ARG B CA 1
ATOM 2898 C C . ARG B 1 185 ? 18.297 1.793 -9.836 1 96.19 185 ARG B C 1
ATOM 2900 O O . ARG B 1 185 ? 18.719 2.916 -10.109 1 96.19 185 ARG B O 1
ATOM 2907 N N . SER B 1 186 ? 18.594 0.725 -10.492 1 95.56 186 SER B N 1
ATOM 2908 C CA . SER B 1 186 ? 19.406 0.849 -11.688 1 95.56 186 SER B CA 1
ATOM 2909 C C . SER B 1 186 ? 18.641 1.498 -12.828 1 95.56 186 SER B C 1
ATOM 2911 O O . SER B 1 186 ? 19.219 1.93 -13.82 1 95.56 186 SER B O 1
ATOM 2913 N N . VAL B 1 187 ? 17.297 1.603 -12.656 1 94.62 187 VAL B N 1
ATOM 2914 C CA . VAL B 1 187 ? 16.516 2.07 -13.797 1 94.62 187 VAL B CA 1
ATOM 2915 C C . VAL B 1 187 ? 15.75 3.334 -13.406 1 94.62 187 VAL B C 1
ATOM 2917 O O . VAL B 1 187 ? 15.188 4.016 -14.273 1 94.62 187 VAL B O 1
ATOM 2920 N N . VAL B 1 188 ? 15.641 3.564 -12.094 1 91.31 188 VAL B N 1
ATOM 2921 C CA . VAL B 1 188 ? 14.938 4.766 -11.664 1 91.31 188 VAL B CA 1
ATOM 2922 C C . VAL B 1 188 ? 15.891 5.684 -10.906 1 91.31 188 VAL B C 1
ATOM 2924 O O . VAL B 1 188 ? 16.828 5.215 -10.258 1 91.31 188 VAL B O 1
ATOM 2927 N N . GLU B 1 189 ? 15.68 7 -11.016 1 82.19 189 GLU B N 1
ATOM 2928 C CA . GLU B 1 189 ? 16.469 7.98 -10.266 1 82.19 189 GLU B CA 1
ATOM 2929 C C . GLU B 1 189 ? 15.898 8.188 -8.867 1 82.19 189 GLU B C 1
ATOM 2931 O O . GLU B 1 189 ? 14.703 8.477 -8.711 1 82.19 189 GLU B O 1
ATOM 2936 N N . VAL B 1 190 ? 16.641 7.816 -7.855 1 79.56 190 VAL B N 1
ATOM 2937 C CA . VAL B 1 190 ? 16.234 7.961 -6.461 1 79.56 190 VAL B CA 1
ATOM 2938 C C . VAL B 1 190 ? 16.984 9.125 -5.816 1 79.56 190 VAL B C 1
ATOM 2940 O O . VAL B 1 190 ? 18.141 9.391 -6.16 1 79.56 190 VAL B O 1
#